Protein AF-A0A8C6TWR5-F1 (afdb_monomer)

Mean predicted aligned error: 11.87 Å

InterPro domains:
  IPR007666 ADP-specific phosphofructokinase/glucokinase [PF04587] (26-185)
  IPR007666 ADP-specific phosphofructokinase/glucokinase [PF04587] (209-271)
  IPR007666 ADP-specific phosphofructokinase/glucokinase [PS51255] (1-277)
  IPR007666 ADP-specific phosphofructokinase/glucokinase [PTHR21208] (22-182)
  IPR029056 Ribokinase-like [G3DSA:3.40.1190.20] (9-185)
  IPR029056 Ribokinase-like [G3DSA:3.40.1190.20] (186-272)
  IPR029056 Ribokinase-like [SSF53613] (27-273)

Organism: NCBI:txid47308

Secondary structure (DSSP, 8-state):
--------S--------PPPEEEEEE----BTBSS--SS-EEEEEE--HHHHTT---HHHHHHHHHH--SSEEE--GGGGTT----TT----HHHHHHHHHHH--S-EEEE------HHHHHHHHHHTGGG-SEEE--HHHHHHHHHHHT-TTTT--HHHH-TTSHHHHHHHHHHHHHHHHHHHHHSSS------------------TTEEE-S-SEEEEETTEEEE-BTTB--EEEEETTEEEEE---EEESS-S--TTHHHHHHHHHHHT-----

Structure (mmCIF, N/CA/C/O backbone):
data_AF-A0A8C6TWR5-F1
#
_entry.id   AF-A0A8C6TWR5-F1
#
loop_
_atom_site.group_PDB
_atom_site.id
_atom_site.type_symbol
_atom_site.label_atom_id
_atom_site.label_alt_id
_atom_site.label_comp_id
_atom_site.label_asym_id
_atom_site.label_entity_id
_atom_site.label_seq_id
_atom_site.pdbx_PDB_ins_code
_atom_site.Cartn_x
_atom_site.Cartn_y
_atom_site.Cartn_z
_atom_site.occupancy
_atom_site.B_iso_or_equiv
_atom_site.auth_seq_id
_atom_site.auth_comp_id
_atom_site.auth_asym_id
_atom_site.auth_atom_id
_atom_site.pdbx_PDB_model_num
ATOM 1 N N . LEU A 1 1 ? -15.980 8.161 -0.362 1.00 22.06 1 LEU A N 1
ATOM 2 C CA . LEU A 1 1 ? -17.122 8.157 -1.310 1.00 22.06 1 LEU A CA 1
ATOM 3 C C . LEU A 1 1 ? -17.010 9.370 -2.232 1.00 22.06 1 LEU A C 1
ATOM 5 O O . LEU A 1 1 ? -17.226 10.481 -1.774 1.00 22.06 1 LEU A O 1
ATOM 9 N N . LEU A 1 2 ? -16.637 9.177 -3.501 1.00 21.95 2 LEU A N 1
ATOM 10 C CA . LEU A 1 2 ? -16.609 10.232 -4.524 1.00 21.95 2 LEU A CA 1
ATOM 11 C C . LEU A 1 2 ? -17.798 10.028 -5.469 1.00 21.95 2 LEU A C 1
ATOM 13 O O . LEU A 1 2 ? -17.865 9.027 -6.181 1.00 21.95 2 LEU A O 1
ATOM 17 N N . SER A 1 3 ? -18.739 10.973 -5.462 1.00 18.27 3 SER A N 1
ATOM 18 C CA . SER A 1 3 ? -19.777 11.082 -6.489 1.00 18.27 3 SER A CA 1
ATOM 19 C C . SER A 1 3 ? -19.147 11.676 -7.748 1.00 18.27 3 SER A C 1
ATOM 21 O O . SER A 1 3 ? -18.692 12.819 -7.740 1.00 18.27 3 SER A O 1
ATOM 23 N N . VAL A 1 4 ? -19.093 10.898 -8.828 1.00 23.81 4 VAL A N 1
ATOM 24 C CA . VAL A 1 4 ? -18.717 11.379 -10.162 1.00 23.81 4 VAL A CA 1
ATOM 25 C C . VAL A 1 4 ? -19.951 11.260 -11.048 1.00 23.81 4 VAL A C 1
ATOM 27 O O . VAL A 1 4 ? -20.254 10.194 -11.579 1.00 23.81 4 VAL A O 1
ATOM 30 N N . GLY A 1 5 ? -20.688 12.363 -11.179 1.00 20.14 5 GLY A N 1
ATOM 31 C CA . GLY A 1 5 ? -21.800 12.472 -12.117 1.00 20.14 5 GLY A CA 1
ATOM 32 C C . GLY A 1 5 ? -21.296 12.485 -13.562 1.00 20.14 5 GLY A C 1
ATOM 33 O O . GLY A 1 5 ? -20.533 13.365 -13.957 1.00 20.14 5 GLY A O 1
ATOM 34 N N . LEU A 1 6 ? -21.730 11.505 -14.354 1.00 24.73 6 LEU A N 1
ATOM 35 C CA . LEU A 1 6 ? -21.605 11.497 -15.811 1.00 24.73 6 LEU A CA 1
ATOM 36 C C . LEU A 1 6 ? -22.775 12.278 -16.423 1.00 24.73 6 LEU A C 1
ATOM 38 O O . LEU A 1 6 ? -23.930 12.003 -16.111 1.00 24.73 6 LEU A O 1
ATOM 42 N N . GLY A 1 7 ? -22.492 13.193 -17.351 1.00 22.30 7 GLY A N 1
ATOM 43 C CA . GLY A 1 7 ? -23.517 13.843 -18.166 1.00 22.30 7 GLY A CA 1
ATOM 44 C C . GLY A 1 7 ? -22.968 14.277 -19.523 1.00 22.30 7 GLY A C 1
ATOM 45 O O . GLY A 1 7 ? -22.127 15.169 -19.601 1.00 22.30 7 GLY A O 1
ATOM 46 N N . ARG A 1 8 ? -23.442 13.646 -20.605 1.00 26.55 8 ARG A N 1
ATOM 47 C CA . ARG A 1 8 ? -23.289 14.145 -21.980 1.00 26.55 8 ARG A CA 1
ATOM 48 C C . ARG A 1 8 ? -24.376 15.197 -22.241 1.00 26.55 8 ARG A C 1
ATOM 50 O O . ARG A 1 8 ? -25.548 14.882 -22.119 1.00 26.55 8 ARG A O 1
ATOM 57 N N . GLY A 1 9 ? -23.956 16.400 -22.637 1.00 29.50 9 GLY A N 1
ATOM 58 C CA . GLY A 1 9 ? -24.707 17.383 -23.433 1.00 29.50 9 GLY A CA 1
ATOM 59 C C . GLY A 1 9 ? -26.150 17.724 -23.035 1.00 29.50 9 GLY A C 1
ATOM 60 O O . GLY A 1 9 ? -27.095 17.119 -23.519 1.00 29.50 9 GLY A O 1
ATOM 61 N N . SER A 1 10 ? -26.326 18.801 -22.276 1.00 23.61 10 SER A N 1
ATOM 62 C CA . SER A 1 10 ? -27.129 19.985 -22.640 1.00 23.61 10 SER A CA 1
ATOM 63 C C . SER A 1 10 ? -27.113 20.942 -21.447 1.00 23.61 10 SER A C 1
ATOM 65 O O . SER A 1 10 ? -27.023 20.527 -20.294 1.00 23.61 10 SER A O 1
ATOM 67 N N . SER A 1 11 ? -27.068 22.241 -21.724 1.00 34.59 11 SER A N 1
ATOM 68 C CA . SER A 1 11 ? -26.881 23.291 -20.727 1.00 34.59 11 SER A CA 1
ATOM 69 C C . SER A 1 11 ? -28.008 23.300 -19.690 1.00 34.59 11 SER A C 1
ATOM 71 O O . SER A 1 11 ? -29.080 23.845 -19.939 1.00 34.59 11 SER A O 1
ATOM 73 N N . SER A 1 12 ? -27.730 22.769 -18.503 1.00 23.19 12 SER A N 1
ATOM 74 C CA . SER A 1 12 ? -28.468 23.065 -17.279 1.00 23.19 12 SER A CA 1
ATOM 75 C C . SER A 1 12 ? -27.461 23.518 -16.226 1.00 23.19 12 SER A C 1
ATOM 77 O O . SER A 1 12 ? -26.535 22.787 -15.871 1.00 23.19 12 SER A O 1
ATOM 79 N N . ARG A 1 13 ? -27.588 24.774 -15.784 1.00 28.81 13 ARG A N 1
ATOM 80 C CA . ARG A 1 13 ? -26.776 25.341 -14.704 1.00 28.81 13 ARG A CA 1
ATOM 81 C C . ARG A 1 13 ? -27.228 24.726 -13.381 1.00 28.81 13 ARG A C 1
ATOM 83 O O . ARG A 1 13 ? -28.127 25.253 -12.739 1.00 28.81 13 ARG A O 1
ATOM 90 N N . TYR A 1 14 ? -26.561 23.660 -12.955 1.00 26.34 14 TYR A N 1
ATOM 91 C CA . TYR A 1 14 ? -26.480 23.311 -11.540 1.00 26.34 14 TYR A CA 1
ATOM 92 C C . TYR A 1 14 ? -25.232 23.975 -10.955 1.00 26.34 14 TYR A C 1
ATOM 94 O O . TYR A 1 14 ? -24.104 23.566 -11.228 1.00 26.34 14 TYR A O 1
ATOM 102 N N . SER A 1 15 ? -25.421 25.028 -10.161 1.00 33.22 15 SER A N 1
ATOM 103 C CA . SER A 1 15 ? -24.371 25.578 -9.305 1.00 33.22 15 SER A CA 1
ATOM 104 C C . SER A 1 15 ? -24.200 24.667 -8.088 1.00 33.22 15 SER A C 1
ATOM 106 O O . SER A 1 15 ? -24.759 24.932 -7.025 1.00 33.22 15 SER A O 1
ATOM 108 N N . SER A 1 16 ? -23.465 23.562 -8.225 1.00 37.19 16 SER A N 1
ATOM 109 C CA . SER A 1 16 ? -23.025 22.814 -7.047 1.00 37.19 16 SER A CA 1
ATOM 110 C C . SER A 1 16 ? -21.861 23.564 -6.400 1.00 37.19 16 SER A C 1
ATOM 112 O O . SER A 1 16 ? -20.789 23.689 -7.001 1.00 37.19 16 SER A O 1
ATOM 114 N N . ILE A 1 17 ? -22.064 24.031 -5.169 1.00 46.50 17 ILE A N 1
ATOM 115 C CA . ILE A 1 17 ? -21.011 24.425 -4.221 1.00 46.50 17 ILE A CA 1
ATOM 116 C C . ILE A 1 17 ? -20.308 23.129 -3.775 1.00 46.50 17 ILE A C 1
ATOM 118 O O . ILE A 1 17 ? -20.446 22.671 -2.650 1.00 46.50 17 ILE A O 1
ATOM 122 N N . GLY A 1 18 ? -19.681 22.434 -4.721 1.00 51.88 18 GLY A N 1
ATOM 123 C CA . GLY A 1 18 ? -18.877 21.250 -4.456 1.00 51.88 18 GLY A CA 1
ATOM 124 C C . GLY A 1 18 ? -17.429 21.668 -4.277 1.00 51.88 18 GLY A C 1
ATOM 125 O O . GLY A 1 18 ? -16.968 22.585 -4.965 1.00 51.88 18 GLY A O 1
ATOM 126 N N . SER A 1 19 ? -16.713 20.989 -3.386 1.00 58.50 19 SER A N 1
ATOM 127 C CA . SER A 1 19 ? -15.265 21.108 -3.302 1.00 58.50 19 SER A CA 1
ATOM 128 C C . SER A 1 19 ? -14.627 20.888 -4.673 1.00 58.50 19 SER A C 1
ATOM 130 O O . SER A 1 19 ? -14.941 19.923 -5.376 1.00 58.50 19 SER A O 1
ATOM 132 N N . LYS A 1 20 ? -13.756 21.812 -5.086 1.00 63.09 20 LYS A N 1
ATOM 133 C CA . LYS A 1 20 ? -13.105 21.765 -6.398 1.00 63.09 20 LYS A CA 1
ATOM 134 C C . LYS A 1 20 ? -11.673 21.276 -6.241 1.00 63.09 20 LYS A C 1
ATOM 136 O O . LYS A 1 20 ? -10.847 21.937 -5.619 1.00 63.09 20 LYS A O 1
ATOM 141 N N . VAL A 1 21 ? -11.382 20.147 -6.877 1.00 65.75 21 VAL A N 1
ATOM 142 C CA . VAL A 1 21 ? -10.027 19.614 -7.027 1.00 65.75 21 VAL A CA 1
ATOM 143 C C . VAL A 1 21 ? -9.577 19.861 -8.464 1.00 65.75 21 VAL A C 1
ATOM 145 O O . VAL A 1 21 ? -10.262 19.465 -9.410 1.00 65.75 21 VAL A O 1
ATOM 148 N N . LEU A 1 22 ? -8.436 20.526 -8.638 1.00 66.31 22 LEU A N 1
ATOM 149 C CA . LEU A 1 22 ? -7.831 20.767 -9.943 1.00 66.31 22 LEU A CA 1
ATOM 150 C C . LEU A 1 22 ? -6.820 19.658 -10.227 1.00 66.31 22 LEU A C 1
ATOM 152 O O . LEU A 1 22 ? -5.856 19.452 -9.493 1.00 66.31 22 LEU A O 1
ATOM 156 N N . ILE A 1 23 ? -7.076 18.918 -11.304 1.00 69.25 23 ILE A N 1
ATOM 157 C CA . ILE A 1 23 ? -6.272 17.766 -11.703 1.00 69.25 23 ILE A CA 1
ATOM 158 C C . ILE A 1 23 ? -5.681 18.040 -13.077 1.00 69.25 23 ILE A C 1
ATOM 160 O O . ILE A 1 23 ? -6.395 18.057 -14.080 1.00 69.25 23 ILE A O 1
ATOM 164 N N . TYR A 1 24 ? -4.369 18.231 -13.119 1.00 64.56 24 TYR A N 1
ATOM 165 C CA . TYR A 1 24 ? -3.619 18.408 -14.350 1.00 64.56 24 TYR A CA 1
ATOM 166 C C . TYR A 1 24 ? -3.068 17.059 -14.814 1.00 64.56 24 TYR A C 1
ATOM 168 O O . TYR A 1 24 ? -2.204 16.474 -14.162 1.00 64.56 24 TYR A O 1
ATOM 176 N N . LEU A 1 25 ? -3.590 16.548 -15.929 1.00 63.69 25 LEU A N 1
ATOM 177 C CA . LEU A 1 25 ? -3.100 15.329 -16.574 1.00 63.69 25 LEU A CA 1
ATOM 178 C C . LEU A 1 25 ? -2.030 15.699 -17.598 1.00 63.69 25 LEU A C 1
ATOM 180 O O . LEU A 1 25 ? -2.287 16.526 -18.471 1.00 63.69 25 LEU A O 1
ATOM 184 N N . TYR A 1 26 ? -0.869 15.052 -17.538 1.00 66.88 26 TYR A N 1
ATOM 185 C CA . TYR A 1 26 ? 0.179 15.226 -18.540 1.00 66.88 26 TYR A CA 1
ATOM 186 C C . TYR A 1 26 ? 0.591 13.878 -19.149 1.00 66.88 26 TYR A C 1
ATOM 188 O O . TYR A 1 26 ? 0.768 12.894 -18.423 1.00 66.88 26 TYR A O 1
ATOM 196 N N . PRO A 1 27 ? 0.723 13.794 -20.487 1.00 70.69 27 PRO A N 1
ATOM 197 C CA . PRO A 1 27 ? 1.188 12.589 -21.160 1.00 70.69 27 PRO A CA 1
ATOM 198 C C . PRO A 1 27 ? 2.709 12.436 -21.027 1.00 70.69 27 PRO A C 1
ATOM 200 O O . PRO A 1 27 ? 3.420 13.378 -20.685 1.00 70.69 27 PRO A O 1
ATOM 203 N N . GLN A 1 28 ? 3.220 11.252 -21.365 1.00 72.06 28 GLN A N 1
ATOM 204 C CA . GLN A 1 28 ? 4.646 11.085 -21.640 1.00 72.06 28 GLN A CA 1
ATOM 205 C C . GLN A 1 28 ? 4.993 11.878 -22.911 1.00 72.06 28 GLN A C 1
ATOM 207 O O . GLN A 1 28 ? 4.341 11.695 -23.942 1.00 72.06 28 GLN A O 1
ATOM 212 N N . VAL A 1 29 ? 5.990 12.763 -22.842 1.00 69.88 29 VAL A N 1
ATOM 213 C CA . VAL A 1 29 ? 6.392 13.630 -23.967 1.00 69.88 29 VAL A CA 1
ATOM 214 C C . VAL A 1 29 ? 7.730 13.146 -24.530 1.00 69.88 29 VAL A C 1
ATOM 216 O O . VAL A 1 29 ? 8.599 12.713 -23.779 1.00 69.88 29 VAL A O 1
ATOM 219 N N . SER A 1 30 ? 7.899 13.179 -25.853 1.00 52.78 30 SER A N 1
ATOM 220 C CA . SER A 1 30 ? 9.151 12.824 -26.534 1.00 52.78 30 SER A CA 1
ATOM 221 C C . SER A 1 30 ? 10.203 13.939 -26.456 1.00 52.78 30 SER A C 1
ATOM 223 O O . SER A 1 30 ? 9.881 15.106 -26.236 1.00 52.78 30 SER A O 1
ATOM 225 N N . SER A 1 31 ? 11.472 13.572 -26.650 1.00 59.28 31 SER A N 1
ATOM 226 C CA . SER A 1 31 ? 12.631 14.472 -26.644 1.00 59.28 31 SER A CA 1
ATOM 227 C C . SER A 1 31 ? 12.446 15.669 -27.593 1.00 59.28 31 SER A C 1
ATOM 229 O O . SER A 1 31 ? 12.099 15.494 -28.758 1.00 59.28 31 SER A O 1
ATOM 231 N N . GLY A 1 32 ? 12.671 16.888 -27.082 1.00 56.34 32 GLY A N 1
ATOM 232 C CA . GLY A 1 32 ? 12.563 18.142 -27.848 1.00 56.34 32 GLY A CA 1
ATOM 233 C C . GLY A 1 32 ? 11.957 19.329 -27.084 1.00 56.34 32 GLY A C 1
ATOM 234 O O . GLY A 1 32 ? 12.118 20.467 -27.511 1.00 56.34 32 GLY A O 1
ATOM 235 N N . ALA A 1 33 ? 11.293 19.087 -25.950 1.00 65.06 33 ALA A N 1
ATOM 236 C CA . ALA A 1 33 ? 10.834 20.134 -25.033 1.00 65.06 33 ALA A CA 1
ATOM 237 C C . ALA A 1 33 ? 11.919 20.497 -23.999 1.00 65.06 33 ALA A C 1
ATOM 239 O O . ALA A 1 33 ? 12.761 19.662 -23.667 1.00 65.06 33 ALA A O 1
ATOM 240 N N . SER A 1 34 ? 11.873 21.716 -23.446 1.00 73.88 34 SER A N 1
ATOM 241 C CA . SER A 1 34 ? 12.769 22.143 -22.353 1.00 73.88 34 SER A CA 1
ATOM 242 C C . SER A 1 34 ? 12.557 21.349 -21.057 1.00 73.88 34 SER A C 1
ATOM 244 O O . SER A 1 34 ? 13.473 21.238 -20.248 1.00 73.88 34 SER A O 1
ATOM 246 N N . VAL A 1 35 ? 11.366 20.766 -20.879 1.00 69.81 35 VAL A N 1
ATOM 247 C CA . VAL A 1 35 ? 11.020 19.842 -19.794 1.00 69.81 35 VAL A CA 1
ATOM 248 C C . VAL A 1 35 ? 10.335 18.622 -20.403 1.00 69.81 35 VAL A C 1
ATOM 250 O O . VAL A 1 35 ? 9.344 18.753 -21.122 1.00 69.81 35 VAL A O 1
ATOM 253 N N . VAL A 1 36 ? 10.861 17.430 -20.119 1.00 72.69 36 VAL A N 1
ATOM 254 C CA . VAL A 1 36 ? 10.360 16.156 -20.653 1.00 72.69 36 VAL A CA 1
ATOM 255 C C . VAL A 1 36 ? 9.773 15.330 -19.512 1.00 72.69 36 VAL A C 1
ATOM 257 O O . VAL A 1 36 ? 10.481 14.981 -18.571 1.00 72.69 36 VAL A O 1
ATOM 260 N N . ALA A 1 37 ? 8.481 14.999 -19.596 1.00 69.69 37 ALA A N 1
ATOM 261 C CA . ALA A 1 37 ? 7.833 14.102 -18.643 1.00 69.69 37 ALA A CA 1
ATOM 262 C C . ALA A 1 37 ? 8.169 12.638 -18.992 1.00 69.69 37 ALA A C 1
ATOM 264 O O . ALA A 1 37 ? 7.758 12.168 -20.060 1.00 69.69 37 ALA A O 1
ATOM 265 N N . PRO A 1 38 ? 8.878 11.891 -18.121 1.00 69.38 38 PRO A N 1
ATOM 266 C CA . PRO A 1 38 ? 9.316 10.530 -18.431 1.00 69.38 38 PRO A CA 1
ATOM 267 C C . PRO A 1 38 ? 8.158 9.525 -18.450 1.00 69.38 38 PRO A C 1
ATOM 269 O O . PRO A 1 38 ? 8.285 8.457 -19.043 1.00 69.38 38 PRO A O 1
ATOM 272 N N . GLN A 1 39 ? 7.037 9.853 -17.800 1.00 69.56 39 GLN A N 1
ATOM 273 C CA . GLN A 1 39 ? 5.847 9.015 -17.679 1.00 69.56 39 GLN A CA 1
ATOM 274 C C . GLN A 1 39 ? 4.579 9.869 -17.726 1.00 69.56 39 GLN A C 1
ATOM 276 O O . GLN A 1 39 ? 4.587 11.025 -17.303 1.00 69.56 39 GLN A O 1
ATOM 281 N N . ALA A 1 40 ? 3.481 9.275 -18.199 1.00 70.12 40 ALA A N 1
ATOM 282 C CA . ALA A 1 40 ? 2.162 9.887 -18.097 1.00 70.12 40 ALA A CA 1
ATOM 283 C C . ALA A 1 40 ? 1.684 9.847 -16.640 1.00 70.12 40 ALA A C 1
ATOM 285 O O . ALA A 1 40 ? 1.600 8.772 -16.043 1.00 70.12 40 ALA A O 1
ATOM 286 N N . ASN A 1 41 ? 1.374 11.003 -16.060 1.00 70.19 41 ASN A N 1
ATOM 287 C CA . ASN A 1 41 ? 0.986 11.110 -14.655 1.00 70.19 41 ASN A CA 1
ATOM 288 C C . ASN A 1 41 ? 0.085 12.345 -14.447 1.00 70.19 41 ASN A C 1
ATOM 290 O O . ASN A 1 41 ? -0.370 12.978 -15.405 1.00 70.19 41 ASN A O 1
ATOM 294 N N . ARG A 1 42 ? -0.247 12.642 -13.191 1.00 73.88 42 ARG A N 1
ATOM 295 C CA . ARG A 1 42 ? -1.099 13.758 -12.794 1.00 73.88 42 ARG A CA 1
ATOM 296 C C . ARG A 1 42 ? -0.430 14.617 -11.734 1.00 73.88 42 ARG A C 1
ATOM 298 O O . ARG A 1 42 ? 0.287 14.098 -10.883 1.00 73.88 42 ARG A O 1
ATOM 305 N N . PHE A 1 43 ? -0.727 15.907 -11.770 1.00 73.19 43 PHE A N 1
ATOM 306 C CA . PHE A 1 43 ? -0.506 16.832 -10.668 1.00 73.19 43 PHE A CA 1
ATOM 307 C C . PHE A 1 43 ? -1.871 17.249 -10.121 1.00 73.19 43 PHE A C 1
ATOM 309 O O . PHE A 1 43 ? -2.758 17.616 -10.894 1.00 73.19 43 PHE A O 1
ATOM 316 N N . ILE A 1 44 ? -2.061 17.130 -8.810 1.00 68.44 44 ILE A N 1
ATOM 317 C CA . ILE A 1 44 ? -3.326 17.433 -8.140 1.00 68.44 44 ILE A CA 1
ATOM 318 C C . ILE A 1 44 ? -3.069 18.577 -7.169 1.00 68.44 44 ILE A C 1
ATOM 320 O O . ILE A 1 44 ? -2.141 18.500 -6.371 1.00 68.44 44 ILE A O 1
ATOM 324 N N . PHE A 1 45 ? -3.900 19.613 -7.229 1.00 74.00 45 PHE A N 1
ATOM 325 C CA . PHE A 1 45 ? -3.964 20.634 -6.192 1.00 74.00 45 PHE A CA 1
ATOM 326 C C . PHE A 1 45 ? -5.420 20.980 -5.892 1.00 74.00 45 PHE A C 1
ATOM 328 O O . PHE A 1 45 ? -6.295 20.932 -6.761 1.00 74.00 45 PHE A O 1
ATOM 335 N N . SER A 1 46 ? -5.694 21.320 -4.643 1.00 67.69 46 SER A N 1
ATOM 336 C CA . SER A 1 46 ? -7.031 21.657 -4.167 1.00 67.69 46 SER A CA 1
ATOM 337 C C . SER A 1 46 ? -6.947 22.731 -3.099 1.00 67.69 46 SER A C 1
ATOM 339 O O . SER A 1 46 ? -5.970 22.804 -2.360 1.00 67.69 46 SER A O 1
ATOM 341 N N . HIS A 1 47 ? -8.001 23.531 -3.000 1.00 67.31 47 HIS A N 1
ATOM 342 C CA . HIS A 1 47 ? -8.262 24.378 -1.844 1.00 67.31 47 HIS A CA 1
ATOM 343 C C . HIS A 1 47 ? -9.625 23.955 -1.298 1.00 67.31 47 HIS A C 1
ATOM 345 O O . HIS A 1 47 ? -10.668 24.457 -1.714 1.00 67.31 47 HIS A O 1
ATOM 351 N N . ASP A 1 48 ? -9.596 22.895 -0.494 1.00 67.88 48 ASP A N 1
ATOM 352 C CA . ASP A 1 48 ? -10.767 22.119 -0.096 1.00 67.88 48 ASP A CA 1
ATOM 353 C C . ASP A 1 48 ? -10.872 22.059 1.427 1.00 67.88 48 ASP A C 1
ATOM 355 O O . ASP A 1 48 ? -10.560 21.054 2.063 1.00 67.88 48 ASP A O 1
ATOM 359 N N . GLU A 1 49 ? -11.294 23.179 2.009 1.00 68.69 49 GLU A N 1
ATOM 360 C CA . GLU A 1 49 ? -11.418 23.344 3.460 1.00 68.69 49 GLU A CA 1
ATOM 361 C C . GLU A 1 49 ? -12.408 22.344 4.077 1.00 68.69 49 GLU A C 1
ATOM 363 O O . GLU A 1 49 ? -12.209 21.871 5.196 1.00 68.69 49 GLU A O 1
ATOM 368 N N . ALA A 1 50 ? -13.462 21.982 3.337 1.00 66.56 50 ALA A N 1
ATOM 369 C CA . ALA A 1 50 ? -14.492 21.066 3.811 1.00 66.56 50 ALA A CA 1
ATOM 370 C C . ALA A 1 50 ? -13.949 19.645 4.019 1.00 66.56 50 ALA A C 1
ATOM 372 O O . ALA A 1 50 ? -14.210 19.038 5.060 1.00 66.56 50 ALA A O 1
ATOM 373 N N . ASN A 1 51 ? -13.180 19.124 3.056 1.00 69.44 51 ASN A N 1
ATOM 374 C CA . ASN A 1 51 ? -12.570 17.801 3.184 1.00 69.44 51 ASN A CA 1
ATOM 375 C C . ASN A 1 51 ? -11.321 17.819 4.072 1.00 69.44 51 ASN A C 1
ATOM 377 O O . ASN A 1 51 ? -11.084 16.834 4.767 1.00 69.44 51 ASN A O 1
ATOM 381 N N . ALA A 1 52 ? -10.570 18.927 4.112 1.00 64.50 52 ALA A N 1
ATOM 382 C CA . ALA A 1 52 ? -9.403 19.059 4.983 1.00 64.50 52 ALA A CA 1
ATOM 383 C C . ALA A 1 52 ? -9.775 18.864 6.458 1.00 64.50 52 ALA A C 1
ATOM 385 O O . ALA A 1 52 ? -9.128 18.099 7.164 1.00 64.50 52 ALA A O 1
ATOM 386 N N . GLN A 1 53 ? -10.878 19.470 6.910 1.00 64.94 53 GLN A N 1
ATOM 387 C CA . GLN A 1 53 ? -11.329 19.359 8.302 1.00 64.94 53 GLN A CA 1
ATOM 388 C C . GLN A 1 53 ? -11.755 17.942 8.710 1.00 64.94 53 GLN A C 1
ATOM 390 O O . GLN A 1 53 ? -11.960 17.709 9.901 1.00 64.94 53 GLN A O 1
ATOM 395 N N . MET A 1 54 ? -11.951 17.029 7.744 1.00 64.12 54 MET A N 1
ATOM 396 C CA . MET A 1 54 ? -12.345 15.634 7.964 1.00 64.12 54 MET A CA 1
ATOM 397 C C . MET A 1 54 ? -13.366 15.471 9.097 1.00 64.12 54 MET A C 1
ATOM 399 O O . MET A 1 54 ? -13.220 14.647 10.003 1.00 64.12 54 MET A O 1
ATOM 403 N N . LYS A 1 55 ? -14.413 16.306 9.065 1.00 64.62 55 LYS A N 1
ATOM 404 C CA . LYS A 1 55 ? -15.437 16.322 10.107 1.00 64.62 55 LYS A CA 1
ATOM 405 C C . LYS A 1 55 ? -16.150 14.978 10.116 1.00 64.62 55 LYS A C 1
ATOM 407 O O . LYS A 1 55 ? -16.977 14.694 9.253 1.00 64.62 55 LYS A O 1
ATOM 412 N N . LEU A 1 56 ? -15.845 14.176 11.130 1.00 63.25 56 LEU A N 1
ATOM 413 C CA . LEU A 1 56 ? -16.667 13.045 11.528 1.00 63.25 56 LEU A CA 1
ATOM 414 C C . LEU A 1 56 ? -18.008 13.602 11.996 1.00 63.25 56 LEU A C 1
ATOM 416 O O . LEU A 1 56 ? -18.143 14.078 13.122 1.00 63.25 56 LEU A O 1
ATOM 420 N N . SER A 1 57 ? -18.975 13.630 11.086 1.00 63.12 57 SER A N 1
ATOM 421 C CA . SER A 1 57 ? -20.327 14.060 11.396 1.00 63.12 57 SER A CA 1
ATOM 422 C C . SER A 1 57 ? -21.047 12.972 12.185 1.00 63.12 57 SER A C 1
ATOM 424 O O 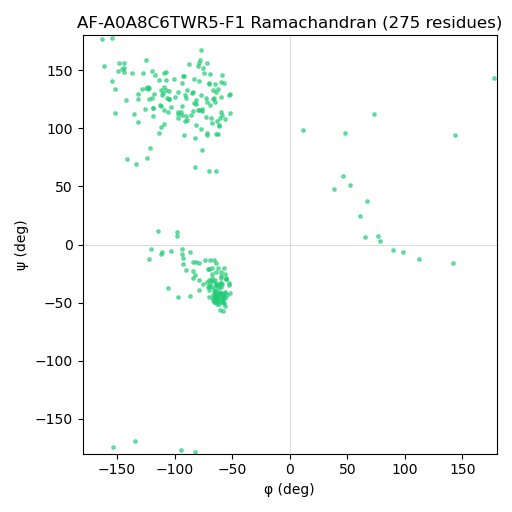. SER A 1 57 ? -20.852 11.778 11.947 1.00 63.12 57 SER A O 1
ATOM 426 N N . GLU A 1 58 ? -21.948 13.379 13.077 1.00 67.81 58 GLU A N 1
ATOM 427 C CA . GLU A 1 58 ? -22.880 12.462 13.748 1.00 67.81 58 GLU A CA 1
ATOM 428 C C . GLU A 1 58 ? -23.643 11.600 12.729 1.00 67.81 58 GLU A C 1
ATOM 430 O O . GLU A 1 58 ? -23.871 10.416 12.958 1.00 67.81 58 GLU A O 1
ATOM 435 N N . SER A 1 59 ? -23.935 12.152 11.544 1.00 70.56 59 SER A N 1
ATOM 436 C CA . SER A 1 59 ? -24.566 11.415 10.449 1.00 70.56 59 SER A CA 1
ATOM 437 C C . SER A 1 59 ? -23.714 10.270 9.898 1.00 70.56 59 SER A C 1
ATOM 439 O O . SER A 1 59 ? -24.278 9.253 9.497 1.00 70.56 59 SER A O 1
ATOM 441 N N . LEU A 1 60 ? -22.381 10.393 9.873 1.00 73.56 60 LEU A N 1
ATOM 442 C CA . LEU A 1 60 ? -21.506 9.301 9.447 1.00 73.56 60 LEU A CA 1
ATOM 443 C C . LEU A 1 60 ? -21.513 8.184 10.490 1.00 73.56 60 LEU A C 1
ATOM 445 O O . LEU A 1 60 ? -21.680 7.028 10.119 1.00 73.56 60 LEU A O 1
ATOM 449 N N . VAL A 1 61 ? -21.412 8.528 11.776 1.00 74.31 61 VAL A N 1
ATOM 450 C CA . VAL A 1 61 ? -21.485 7.555 12.881 1.00 74.31 61 VAL A CA 1
ATOM 451 C C . VAL A 1 61 ? -22.821 6.810 12.853 1.00 74.31 61 VAL A C 1
ATOM 453 O O . VAL A 1 61 ? -22.841 5.584 12.802 1.00 74.31 61 VAL A O 1
ATOM 456 N N . GLN A 1 62 ? -23.933 7.537 12.749 1.00 77.50 62 GLN A N 1
ATOM 457 C CA . GLN A 1 62 ? -25.267 6.944 12.658 1.00 77.50 62 GLN A CA 1
ATOM 458 C C . GLN A 1 62 ? -25.446 6.088 11.393 1.00 77.50 62 GLN A C 1
ATOM 460 O O . GLN A 1 62 ? -26.124 5.062 11.410 1.00 77.50 62 GLN A O 1
ATOM 465 N N . SER A 1 63 ? -24.831 6.484 10.274 1.00 84.12 63 SER A N 1
ATOM 466 C CA . SER A 1 63 ? -24.859 5.683 9.045 1.00 84.12 63 SER A CA 1
ATOM 467 C C . SER A 1 63 ? -24.075 4.382 9.193 1.00 84.12 63 SER A C 1
ATOM 469 O O . SER A 1 63 ? -24.503 3.371 8.649 1.00 84.12 63 SER A O 1
ATOM 471 N N . LEU A 1 64 ? -22.957 4.386 9.927 1.00 83.06 64 LEU A N 1
ATOM 472 C CA . LEU A 1 64 ? -22.181 3.175 10.203 1.00 83.06 64 LEU A CA 1
ATOM 473 C C . LEU A 1 64 ? -22.979 2.183 11.055 1.00 83.06 64 LEU A C 1
ATOM 475 O O . LEU A 1 64 ? -22.984 0.997 10.736 1.00 83.06 64 LEU A O 1
ATOM 479 N N . GLU A 1 65 ? -23.698 2.666 12.070 1.00 80.88 65 GLU A N 1
ATOM 480 C CA . GLU A 1 65 ? -24.582 1.832 12.896 1.00 80.88 65 GLU A CA 1
ATOM 481 C C . GLU A 1 65 ? -25.717 1.213 12.071 1.00 80.88 65 GLU A C 1
ATOM 483 O O . GLU A 1 65 ? -25.969 0.014 12.159 1.00 80.88 65 GLU A O 1
ATOM 488 N N . ASN A 1 66 ? -26.372 2.010 11.221 1.00 86.31 66 ASN A N 1
ATOM 489 C CA . ASN A 1 66 ? -27.492 1.540 10.402 1.00 86.31 66 ASN A CA 1
ATOM 490 C C . ASN A 1 66 ? -27.065 0.609 9.258 1.00 86.31 66 ASN A C 1
ATOM 492 O O . ASN A 1 66 ? -27.845 -0.244 8.837 1.00 86.31 66 ASN A O 1
ATOM 496 N N . PHE A 1 67 ? -25.867 0.808 8.704 1.00 91.44 67 PHE A N 1
ATOM 497 C CA . PHE A 1 67 ? -25.381 0.050 7.551 1.00 91.44 67 PHE A CA 1
ATOM 498 C C . PHE A 1 67 ? -24.754 -1.300 7.937 1.00 91.44 67 PHE A C 1
ATOM 500 O O . PHE A 1 67 ? -24.714 -2.187 7.089 1.00 91.44 67 PHE A O 1
ATOM 507 N N . ASP A 1 68 ? -24.281 -1.462 9.182 1.00 87.19 68 ASP A N 1
ATOM 508 C CA . ASP A 1 68 ? -23.593 -2.668 9.686 1.00 87.19 68 ASP A CA 1
ATOM 509 C C . ASP A 1 68 ? -22.503 -3.196 8.717 1.00 87.19 68 ASP A C 1
ATOM 511 O O . ASP A 1 68 ? -22.580 -4.324 8.206 1.00 87.19 68 ASP A O 1
ATOM 515 N N . PRO A 1 69 ? -21.480 -2.376 8.387 1.00 90.00 69 PRO A N 1
ATOM 516 C CA . PRO A 1 69 ? -20.472 -2.758 7.407 1.00 90.00 69 PRO A CA 1
ATOM 517 C C . PRO A 1 69 ? -19.641 -3.953 7.883 1.00 90.00 69 PRO A C 1
ATOM 519 O O . PRO A 1 69 ? -19.159 -3.991 9.011 1.00 90.00 69 PRO A O 1
ATOM 522 N N . LYS A 1 70 ? -19.358 -4.890 6.972 1.00 89.94 70 LY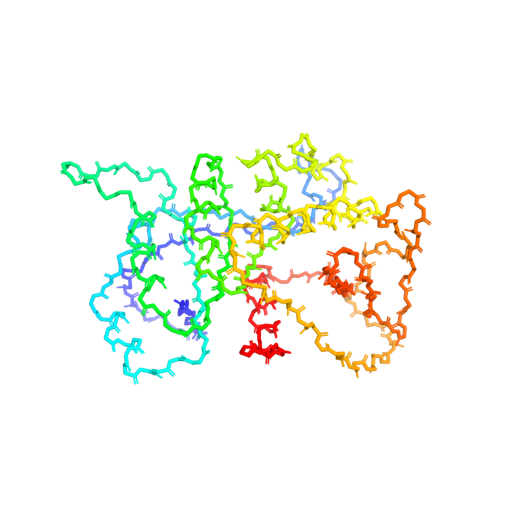S A N 1
ATOM 523 C CA . LYS A 1 70 ? -18.395 -5.981 7.226 1.00 89.94 70 LYS A CA 1
ATOM 524 C C . LYS A 1 70 ? -16.933 -5.569 7.019 1.00 89.94 70 LYS A C 1
ATOM 526 O O . LYS A 1 70 ? -16.033 -6.274 7.458 1.00 89.94 70 LYS A O 1
ATOM 531 N N . LEU A 1 71 ? -16.707 -4.431 6.366 1.00 90.38 71 LEU A N 1
ATOM 532 C CA . LEU A 1 71 ? -15.405 -3.811 6.140 1.00 90.38 71 LEU A CA 1
ATOM 533 C C . LEU A 1 71 ? -15.605 -2.301 6.025 1.00 90.38 71 LEU A C 1
ATOM 535 O O . LEU A 1 71 ? -16.478 -1.849 5.280 1.00 90.38 71 LEU A O 1
ATOM 539 N N . LEU A 1 72 ? -14.773 -1.525 6.714 1.00 90.19 72 LEU A N 1
ATOM 540 C CA . LEU A 1 72 ? -14.709 -0.077 6.548 1.00 90.19 72 LEU A CA 1
ATOM 541 C C . LEU A 1 72 ? -13.462 0.303 5.747 1.00 90.19 72 LEU A C 1
ATOM 543 O O . LEU A 1 72 ? -12.362 -0.143 6.060 1.00 90.19 72 LEU A O 1
ATOM 547 N N . VAL A 1 73 ? -13.622 1.152 4.733 1.00 90.81 73 VAL A N 1
ATOM 548 C CA . VAL A 1 73 ? -12.507 1.707 3.952 1.00 90.81 73 VAL A CA 1
ATOM 549 C C . VAL A 1 73 ? -12.406 3.200 4.237 1.00 90.81 73 VAL A C 1
ATOM 551 O O . VAL A 1 73 ? -13.350 3.947 3.971 1.00 90.81 73 VAL A O 1
ATOM 554 N N . LEU A 1 74 ? -11.265 3.630 4.769 1.00 87.31 74 LEU A N 1
ATOM 555 C CA . LEU A 1 74 ? -10.970 5.022 5.098 1.00 87.31 74 LEU A CA 1
ATOM 556 C C . LEU A 1 74 ? -9.847 5.561 4.213 1.00 87.31 74 LEU A C 1
ATOM 558 O O . LEU A 1 74 ? -8.879 4.867 3.919 1.00 87.31 74 LEU A O 1
ATOM 562 N N . SER A 1 75 ? -9.979 6.820 3.804 1.00 86.06 75 SER A N 1
ATOM 563 C CA . SER A 1 75 ? -8.944 7.591 3.114 1.00 86.06 75 SER A CA 1
ATOM 564 C C . SER A 1 75 ? -9.173 9.083 3.371 1.00 86.06 75 SER A C 1
ATOM 566 O O . SER A 1 75 ? -10.150 9.458 4.020 1.00 86.06 75 SER A O 1
ATOM 568 N N . GLY A 1 76 ? -8.290 9.934 2.851 1.00 79.56 76 GLY A N 1
ATOM 569 C CA . GLY A 1 76 ? -8.394 11.393 2.961 1.00 79.56 76 GLY A CA 1
ATOM 570 C C . GLY A 1 76 ? -7.548 12.021 4.067 1.00 79.56 76 GLY A C 1
ATOM 571 O O . GLY A 1 76 ? -7.428 13.237 4.086 1.00 79.56 76 GLY A O 1
ATOM 572 N N . PHE A 1 77 ? -6.883 11.239 4.929 1.00 76.81 77 PHE A N 1
ATOM 573 C CA . PHE A 1 77 ? -6.095 11.796 6.045 1.00 76.81 77 PHE A CA 1
ATOM 574 C C . PHE A 1 77 ? -4.959 12.724 5.607 1.00 76.81 77 PHE A C 1
ATOM 576 O O . PHE A 1 77 ? -4.619 13.657 6.322 1.00 76.81 77 PHE A O 1
ATOM 583 N N . HIS A 1 78 ? -4.402 12.512 4.416 1.00 76.94 78 HIS A N 1
ATOM 584 C CA . HIS A 1 78 ? -3.406 13.405 3.823 1.00 76.94 78 HIS A CA 1
ATOM 585 C C . HIS A 1 78 ? -3.928 14.839 3.613 1.00 76.94 78 HIS A C 1
ATOM 587 O O . HIS A 1 78 ? -3.146 15.778 3.574 1.00 76.94 78 HIS A O 1
ATOM 593 N N . MET A 1 79 ? -5.248 15.033 3.511 1.00 75.31 79 MET A N 1
ATOM 594 C CA . MET A 1 79 ? -5.862 16.357 3.370 1.00 75.31 79 MET A CA 1
ATOM 595 C C . MET A 1 79 ? -5.850 17.165 4.673 1.00 75.31 79 MET A C 1
ATOM 597 O O . MET A 1 79 ? -6.125 18.360 4.642 1.00 75.31 79 MET A O 1
ATOM 601 N N . MET A 1 80 ? -5.556 16.519 5.803 1.00 72.50 80 MET A N 1
ATOM 602 C CA . MET A 1 80 ? -5.480 17.152 7.122 1.00 72.50 80 MET A CA 1
ATOM 603 C C . MET A 1 80 ? -4.091 17.747 7.395 1.00 72.50 80 MET A C 1
ATOM 605 O O . MET A 1 80 ? -3.883 18.407 8.410 1.00 72.50 80 MET A O 1
ATOM 609 N N . GLU A 1 81 ? -3.126 17.504 6.507 1.00 73.31 81 GLU A N 1
ATOM 610 C CA . GLU A 1 81 ? -1.774 18.035 6.623 1.00 73.31 81 GLU A CA 1
ATOM 611 C C . GLU A 1 81 ? -1.781 19.573 6.580 1.00 73.31 81 GLU A C 1
ATOM 613 O O . GLU A 1 81 ? -2.431 20.189 5.735 1.00 73.31 81 GLU A O 1
ATOM 618 N N . GLY A 1 82 ? -1.046 20.206 7.497 1.00 66.25 82 GLY A N 1
ATOM 619 C CA . GLY A 1 82 ? -0.905 21.663 7.540 1.00 66.25 82 GLY A CA 1
ATOM 620 C C . GLY A 1 82 ? -2.091 22.426 8.140 1.00 66.25 82 GLY A C 1
ATOM 621 O O . GLY A 1 82 ? -2.038 23.658 8.187 1.00 66.25 82 GLY A O 1
ATOM 622 N N . LEU A 1 83 ? -3.127 21.739 8.638 1.00 65.38 83 LEU A N 1
ATOM 623 C CA . LEU A 1 83 ? -4.163 22.380 9.444 1.00 65.38 83 LEU A CA 1
ATOM 624 C C . LEU A 1 83 ? -3.562 22.890 10.758 1.00 65.38 83 LEU A C 1
ATOM 626 O O . LEU A 1 83 ? -2.951 22.149 11.526 1.00 65.38 83 LEU A O 1
ATOM 630 N N . GLN A 1 84 ? -3.709 24.192 10.998 1.00 56.69 84 GLN A N 1
ATOM 631 C CA . GLN A 1 84 ? -3.365 24.792 12.281 1.00 56.69 84 GLN A CA 1
ATOM 632 C C . GLN A 1 84 ? -4.538 24.594 13.246 1.00 56.69 84 GLN A C 1
ATOM 634 O O . GLN A 1 84 ? -5.688 24.718 12.819 1.00 56.69 84 GLN A O 1
ATOM 639 N N . PRO A 1 85 ? -4.292 24.337 14.543 1.00 53.97 85 PRO A N 1
ATOM 640 C CA . PRO A 1 85 ? -5.363 24.270 15.524 1.00 53.97 85 PRO A CA 1
ATOM 641 C C . PRO A 1 85 ? -6.126 25.600 15.551 1.00 53.97 85 PRO A C 1
ATOM 643 O O . PRO A 1 85 ? -5.596 26.626 15.983 1.00 53.97 85 PRO A O 1
ATOM 646 N N . GLU A 1 86 ? -7.376 25.593 15.093 1.00 47.34 86 GLU A N 1
ATOM 647 C CA . GLU A 1 86 ? -8.288 26.724 15.246 1.00 47.34 86 GLU A CA 1
ATOM 648 C C . GLU A 1 86 ? -8.456 26.997 16.752 1.00 47.34 86 GLU A C 1
ATOM 650 O O . GLU A 1 86 ? -8.946 26.153 17.501 1.00 47.34 86 GLU A O 1
ATOM 655 N N . SER A 1 87 ? -7.980 28.165 17.194 1.00 38.28 87 SER A N 1
ATOM 656 C CA . SER A 1 87 ? -8.134 28.776 18.526 1.00 38.28 87 SER A CA 1
ATOM 657 C C . SER A 1 87 ? -8.701 27.887 19.659 1.00 38.28 87 SER A C 1
ATOM 659 O O . SER A 1 87 ? -9.906 27.762 19.856 1.00 38.28 87 SER A O 1
ATOM 661 N N . GLY A 1 88 ? -7.808 27.346 20.496 1.00 39.31 88 GLY A N 1
ATOM 662 C CA . GLY A 1 88 ? -8.130 26.928 21.871 1.00 39.31 88 GLY A CA 1
ATOM 663 C C . GLY A 1 88 ? -8.624 25.493 22.083 1.00 39.31 88 GLY A C 1
ATOM 664 O O . GLY A 1 88 ? -8.751 25.076 23.233 1.00 39.31 88 GLY A O 1
ATOM 665 N N . LEU A 1 89 ? -8.836 24.705 21.028 1.00 36.56 89 LEU A N 1
ATOM 666 C CA . LEU A 1 89 ? -9.091 23.266 21.141 1.00 36.56 89 LEU A CA 1
ATOM 667 C C . LEU A 1 89 ? -7.877 22.491 20.628 1.00 36.56 89 LEU A C 1
ATOM 669 O O . LEU A 1 89 ? -7.674 22.342 19.428 1.00 36.56 89 LEU A O 1
ATOM 673 N N . THR A 1 90 ? -7.086 21.946 21.552 1.00 40.53 90 THR A N 1
ATOM 674 C CA . THR A 1 90 ? -6.080 20.897 21.322 1.00 40.53 90 THR A CA 1
ATOM 675 C C . THR A 1 90 ? -6.760 19.601 20.862 1.00 40.53 90 THR A C 1
ATOM 677 O O . THR A 1 90 ? -6.734 18.576 21.537 1.00 40.53 90 THR A O 1
ATOM 680 N N . ARG A 1 91 ? -7.414 19.613 19.701 1.00 48.16 91 ARG A N 1
ATOM 681 C CA . ARG A 1 91 ? -7.722 18.384 18.974 1.00 48.16 91 ARG A CA 1
ATOM 682 C C . ARG A 1 91 ? -6.564 18.154 18.026 1.00 48.16 91 ARG A C 1
ATOM 684 O O . ARG A 1 91 ? -6.553 18.692 16.934 1.00 48.16 91 ARG A O 1
ATOM 691 N N . SER A 1 92 ? -5.590 17.354 18.455 1.00 54.06 92 SER A N 1
ATOM 692 C CA . SER A 1 92 ? -4.763 16.657 17.473 1.00 54.06 92 SER A CA 1
ATOM 693 C C . SER A 1 92 ? -5.734 15.790 16.680 1.00 54.06 92 SER A C 1
ATOM 695 O O . SER A 1 92 ? -6.316 14.860 17.234 1.00 54.06 92 SER A O 1
ATOM 697 N N . GLU A 1 93 ? -6.020 16.115 15.424 1.00 59.25 93 GLU A N 1
ATOM 698 C CA . GLU A 1 93 ? -7.020 15.383 14.652 1.00 59.25 93 GLU A CA 1
ATOM 699 C C . GLU A 1 93 ? -6.762 13.856 14.550 1.00 59.25 93 GLU A C 1
ATOM 701 O O . GLU A 1 93 ? -7.740 13.099 14.506 1.00 59.25 93 GLU A O 1
ATOM 706 N N . PRO A 1 94 ? -5.513 13.344 14.669 1.00 61.91 94 PRO A N 1
ATOM 707 C CA . PRO A 1 94 ? -5.262 11.918 14.885 1.00 61.91 94 PRO A CA 1
ATOM 708 C C . PRO A 1 94 ? -5.973 11.322 16.111 1.00 61.91 94 PRO A C 1
ATOM 710 O O . PRO A 1 94 ? -6.324 10.147 16.092 1.00 61.91 94 PRO A O 1
ATOM 713 N N . ALA A 1 95 ? -6.228 12.093 17.172 1.00 67.56 95 ALA A N 1
ATOM 714 C CA . ALA A 1 95 ? -6.909 11.614 18.376 1.00 67.56 95 ALA A CA 1
ATOM 715 C C . ALA A 1 95 ? -8.393 11.305 18.137 1.00 67.56 95 ALA A C 1
ATOM 717 O O . ALA A 1 95 ? -8.912 10.349 18.710 1.00 67.56 95 ALA A O 1
ATOM 718 N N . LEU A 1 96 ? -9.076 12.070 17.278 1.00 66.62 96 LEU A N 1
ATOM 719 C CA . LEU A 1 96 ? -10.471 11.790 16.926 1.00 66.62 96 LEU A CA 1
ATOM 720 C C . LEU A 1 96 ? -10.572 10.519 16.075 1.00 66.62 96 LEU A C 1
ATOM 722 O O . LEU A 1 96 ? -11.464 9.702 16.288 1.00 66.62 96 LEU A O 1
ATOM 726 N N . LEU A 1 97 ? -9.619 10.325 15.161 1.00 70.44 97 LEU A N 1
ATOM 727 C CA . LEU A 1 97 ? -9.510 9.100 14.371 1.00 70.44 97 LEU A CA 1
ATOM 728 C C . LEU A 1 97 ? -9.207 7.892 15.246 1.00 70.44 97 LEU A C 1
ATOM 730 O O . LEU A 1 97 ? -9.863 6.868 15.113 1.00 70.44 97 LEU A O 1
ATOM 734 N N . VAL A 1 98 ? -8.269 8.022 16.182 1.00 76.19 98 VAL A N 1
ATOM 735 C CA . VAL A 1 98 ? -7.996 6.986 17.183 1.00 76.19 98 VAL A CA 1
ATOM 736 C C . VAL A 1 98 ? -9.249 6.670 17.988 1.00 76.19 98 VAL A C 1
ATOM 738 O O . VAL A 1 98 ? -9.551 5.497 18.179 1.00 76.19 98 VAL A O 1
ATOM 741 N N . ALA A 1 99 ? -9.994 7.685 18.434 1.00 74.81 99 ALA A N 1
ATOM 742 C CA . ALA A 1 99 ? -11.217 7.490 19.206 1.00 74.81 99 ALA A CA 1
ATOM 743 C C . ALA A 1 99 ? -12.290 6.747 18.400 1.00 74.81 99 ALA A C 1
ATOM 745 O O . ALA A 1 99 ? -12.871 5.797 18.917 1.00 74.81 99 ALA A O 1
ATOM 746 N N . LEU A 1 100 ? -12.501 7.127 17.135 1.00 75.25 100 LEU A N 1
ATOM 747 C CA . LEU A 1 100 ? -13.405 6.422 16.228 1.00 75.25 100 LEU A CA 1
ATOM 748 C C . LEU A 1 100 ? -12.956 4.972 16.028 1.00 75.25 100 LEU A C 1
ATOM 750 O O . LEU A 1 100 ? -13.716 4.051 16.296 1.00 75.25 100 LEU A O 1
ATOM 754 N N . LEU A 1 101 ? -11.717 4.768 15.578 1.00 80.69 101 LEU A N 1
ATOM 755 C CA . LEU A 1 101 ? -11.188 3.446 15.242 1.00 80.69 101 LEU A CA 1
ATOM 756 C C . LEU A 1 101 ? -11.178 2.505 16.450 1.00 80.69 101 LEU A C 1
ATOM 758 O O . LEU A 1 101 ? -11.480 1.329 16.301 1.00 80.69 101 LEU A O 1
ATOM 762 N N . SER A 1 102 ? -10.902 3.024 17.648 1.00 80.12 102 SER A N 1
ATOM 763 C CA . SER A 1 102 ? -10.916 2.234 18.888 1.00 80.12 102 SER A CA 1
ATOM 764 C C . SER A 1 102 ? -12.311 1.743 19.285 1.00 80.12 102 SER A C 1
ATOM 766 O O . SER A 1 102 ? -12.417 0.816 20.083 1.00 80.12 102 SER A O 1
ATOM 768 N N . GLN A 1 103 ? -13.378 2.365 18.776 1.00 78.81 103 GLN A N 1
ATOM 769 C CA . GLN A 1 103 ? -14.762 1.957 19.040 1.00 78.81 103 GLN A CA 1
ATOM 770 C C . GLN A 1 103 ? -15.307 0.991 17.981 1.00 78.81 103 GLN A C 1
ATOM 772 O O . GLN A 1 103 ? -16.366 0.399 18.180 1.00 78.81 103 GLN A O 1
ATOM 777 N N . LEU A 1 104 ? -14.601 0.817 16.862 1.00 80.56 104 LEU A N 1
ATOM 778 C CA . LEU A 1 104 ? -15.037 -0.054 15.781 1.00 80.56 104 LEU A CA 1
ATOM 779 C C . LEU A 1 104 ? -14.625 -1.504 16.048 1.00 80.56 104 LEU A C 1
ATOM 781 O O . LEU A 1 104 ? -13.466 -1.810 16.308 1.00 80.56 104 LEU A O 1
ATOM 785 N N . SER A 1 105 ? -15.587 -2.414 15.918 1.00 81.69 105 SER A N 1
ATOM 786 C CA . SER A 1 105 ? -15.363 -3.865 15.932 1.00 81.69 105 SER A CA 1
ATOM 787 C C . SER A 1 105 ? -15.184 -4.458 14.528 1.00 81.69 105 SER A C 1
ATOM 789 O O . SER A 1 105 ? -14.929 -5.654 14.390 1.00 81.69 105 SER A O 1
ATOM 791 N N . VAL A 1 106 ? -15.321 -3.632 13.486 1.00 87.44 106 VAL A N 1
ATOM 792 C CA . VAL A 1 106 ? -15.238 -4.039 12.079 1.00 87.44 106 VAL A CA 1
ATOM 793 C C . VAL A 1 106 ? -13.801 -3.892 11.571 1.00 87.44 106 VAL A C 1
ATOM 795 O O . VAL A 1 106 ? -13.124 -2.936 11.955 1.00 87.44 106 VAL A O 1
ATOM 798 N N . PRO A 1 107 ? -13.317 -4.776 10.680 1.00 90.12 107 PRO A N 1
ATOM 799 C CA . PRO A 1 107 ? -12.030 -4.574 10.035 1.00 90.12 107 PRO A CA 1
ATOM 800 C C . PRO A 1 107 ? -11.984 -3.241 9.286 1.00 90.12 107 PRO A C 1
ATOM 802 O O . PRO A 1 107 ? -12.942 -2.862 8.605 1.00 90.12 107 PRO A O 1
ATOM 805 N N . VAL A 1 108 ? -10.850 -2.548 9.388 1.00 89.88 108 VAL A N 1
ATOM 806 C CA . VAL A 1 108 ? -10.642 -1.249 8.736 1.00 89.88 108 VAL A CA 1
ATOM 807 C C . VAL A 1 108 ? -9.476 -1.339 7.761 1.00 89.88 108 VAL A C 1
ATOM 809 O O . VAL A 1 108 ? -8.372 -1.726 8.142 1.00 89.88 108 VAL A O 1
ATOM 812 N N . HIS A 1 109 ? -9.709 -0.959 6.509 1.00 91.38 109 HIS A N 1
ATOM 813 C CA . HIS A 1 109 ? -8.660 -0.682 5.538 1.00 91.38 109 HIS A CA 1
ATOM 814 C C . HIS A 1 109 ? -8.397 0.822 5.476 1.00 91.38 109 HIS A C 1
ATOM 816 O O . HIS A 1 109 ? -9.332 1.611 5.317 1.00 91.38 109 HIS A O 1
ATOM 822 N N . LEU A 1 110 ? -7.130 1.212 5.557 1.00 90.19 110 LEU A N 1
ATOM 823 C CA . LEU A 1 110 ? -6.690 2.586 5.372 1.00 90.19 110 LEU A CA 1
ATOM 824 C C . LEU A 1 110 ? -5.930 2.736 4.050 1.00 90.19 110 LEU A C 1
ATOM 826 O O . LEU A 1 110 ? -4.837 2.201 3.914 1.00 90.19 110 LEU A O 1
ATOM 830 N N . GLU A 1 111 ? -6.470 3.517 3.119 1.00 90.56 111 GLU A N 1
ATOM 831 C CA . GLU A 1 111 ? -5.768 3.936 1.902 1.00 90.56 111 GLU A CA 1
ATOM 832 C C . GLU A 1 111 ? -5.020 5.248 2.173 1.00 90.56 111 GLU A C 1
ATOM 834 O O . GLU A 1 111 ? -5.636 6.311 2.354 1.00 90.56 111 GLU A O 1
ATOM 839 N N . LEU A 1 112 ? -3.689 5.178 2.205 1.00 87.88 112 LEU A N 1
ATOM 840 C CA . LEU A 1 112 ? -2.836 6.359 2.220 1.00 87.88 112 LEU A CA 1
ATOM 841 C C . LEU A 1 112 ? -2.795 6.984 0.831 1.00 87.88 112 LEU A C 1
ATOM 843 O O . LEU A 1 112 ? -2.923 6.317 -0.189 1.00 87.88 112 LEU A O 1
ATOM 847 N N . ALA A 1 113 ? -2.577 8.289 0.808 1.00 83.56 113 ALA A N 1
ATOM 848 C CA . ALA A 1 113 ? -2.233 8.992 -0.412 1.00 83.56 113 ALA A CA 1
ATOM 849 C C . ALA A 1 113 ? -1.073 9.938 -0.114 1.00 83.56 113 ALA A C 1
ATOM 851 O O . ALA A 1 113 ? -0.462 9.873 0.955 1.00 83.56 113 ALA A O 1
ATOM 852 N N . SER A 1 114 ? -0.792 10.821 -1.063 1.00 80.44 114 SER A N 1
ATOM 853 C CA . SER A 1 114 ? 0.370 11.697 -1.042 1.00 80.44 114 SER A CA 1
ATOM 854 C C . SER A 1 114 ? 0.416 12.550 0.227 1.00 80.44 114 SER A C 1
ATOM 856 O O . SER A 1 114 ? -0.374 13.475 0.377 1.00 80.44 114 SER A O 1
ATOM 858 N N . MET A 1 115 ? 1.356 12.223 1.113 1.00 80.88 115 MET A N 1
ATOM 859 C CA . MET A 1 115 ? 1.715 12.998 2.301 1.00 80.88 115 MET A CA 1
ATOM 860 C C . MET A 1 115 ? 3.091 13.624 2.105 1.00 80.88 115 MET A C 1
ATOM 862 O O . MET A 1 115 ? 3.961 13.016 1.472 1.00 80.88 115 MET A O 1
ATOM 866 N N . THR A 1 116 ? 3.300 14.805 2.678 1.00 84.38 116 THR A N 1
ATOM 867 C CA . THR A 1 116 ? 4.585 15.515 2.618 1.00 84.38 116 THR A CA 1
ATOM 868 C C . THR A 1 116 ? 5.193 15.838 3.983 1.00 84.38 116 THR A C 1
ATOM 870 O O . THR A 1 116 ? 6.389 16.118 4.042 1.00 84.38 116 THR A O 1
ATOM 873 N N . ASP A 1 117 ? 4.436 15.699 5.075 1.00 86.94 117 ASP A N 1
ATOM 874 C CA . ASP A 1 117 ? 4.865 15.995 6.447 1.00 86.94 117 ASP A CA 1
ATOM 875 C C . ASP A 1 117 ? 5.335 14.721 7.188 1.00 86.94 117 ASP A C 1
ATOM 877 O O . ASP A 1 117 ? 4.528 13.829 7.490 1.00 86.94 117 ASP A O 1
ATOM 881 N N . PRO A 1 118 ? 6.641 14.608 7.513 1.00 87.81 118 PRO A N 1
ATOM 882 C CA . PRO A 1 118 ? 7.184 13.457 8.230 1.00 87.81 118 PRO A CA 1
ATOM 883 C C . PRO A 1 118 ? 6.673 13.329 9.669 1.00 87.81 118 PRO A C 1
ATOM 885 O O . PRO A 1 118 ? 6.561 12.210 10.175 1.00 87.81 118 PRO A O 1
ATOM 888 N N . GLU A 1 119 ? 6.378 14.443 10.347 1.00 85.81 119 GLU A N 1
ATOM 889 C CA . GLU A 1 119 ? 5.800 14.427 11.693 1.00 85.81 119 GLU A CA 1
ATOM 890 C C . GLU A 1 119 ? 4.394 13.841 11.631 1.00 85.81 119 GLU A C 1
ATOM 892 O O . GLU A 1 119 ? 4.078 12.921 12.388 1.00 85.81 119 GLU A O 1
ATOM 897 N N . PHE A 1 120 ? 3.567 14.306 10.693 1.00 84.81 120 PHE A N 1
ATOM 898 C CA . PHE A 1 120 ? 2.215 13.787 10.507 1.00 84.81 120 PHE A CA 1
ATOM 899 C C . PHE A 1 120 ? 2.217 12.294 10.158 1.00 84.81 120 PHE A C 1
ATOM 901 O O . PHE A 1 120 ? 1.541 11.507 10.826 1.00 84.81 120 PHE A O 1
ATOM 908 N N . MET A 1 121 ? 3.046 11.865 9.198 1.00 87.88 121 MET A N 1
ATOM 909 C CA . MET A 1 121 ? 3.195 10.444 8.857 1.00 87.88 121 MET A CA 1
ATOM 910 C C . MET A 1 121 ? 3.602 9.606 10.076 1.00 87.88 121 MET A C 1
ATOM 912 O O . MET A 1 121 ? 3.049 8.531 10.302 1.00 87.88 121 MET A O 1
ATOM 916 N N . ARG A 1 122 ? 4.519 10.104 10.913 1.00 87.62 122 ARG A N 1
ATOM 917 C CA . ARG A 1 122 ? 4.921 9.422 12.151 1.00 87.62 122 ARG A CA 1
ATOM 918 C C . ARG A 1 122 ? 3.777 9.327 13.162 1.00 87.62 122 ARG A C 1
ATOM 920 O O . ARG A 1 122 ? 3.602 8.277 13.783 1.00 87.62 122 ARG A O 1
ATOM 927 N N . HIS A 1 123 ? 2.964 10.372 13.305 1.00 85.31 123 HIS A N 1
ATOM 928 C CA . HIS A 1 123 ? 1.771 10.333 14.155 1.00 85.31 123 HIS A CA 1
ATOM 929 C C . HIS A 1 123 ? 0.764 9.287 13.666 1.00 85.31 123 HIS A C 1
ATOM 931 O O . HIS A 1 123 ? 0.318 8.459 14.464 1.00 85.31 123 HIS A O 1
ATOM 937 N N . ILE A 1 124 ? 0.454 9.269 12.366 1.00 85.44 124 ILE A N 1
ATOM 938 C CA . ILE A 1 124 ? -0.411 8.253 11.749 1.00 85.44 124 ILE A CA 1
ATOM 939 C C . ILE A 1 124 ? 0.172 6.852 11.977 1.00 85.44 124 ILE A C 1
ATOM 941 O O . ILE A 1 124 ? -0.539 5.955 12.438 1.00 85.44 124 ILE A O 1
ATOM 945 N N . ALA A 1 125 ? 1.476 6.676 11.765 1.00 87.62 125 ALA A N 1
ATOM 946 C CA . ALA A 1 125 ? 2.123 5.383 11.911 1.00 87.62 125 ALA A CA 1
ATOM 947 C C . ALA A 1 125 ? 2.062 4.8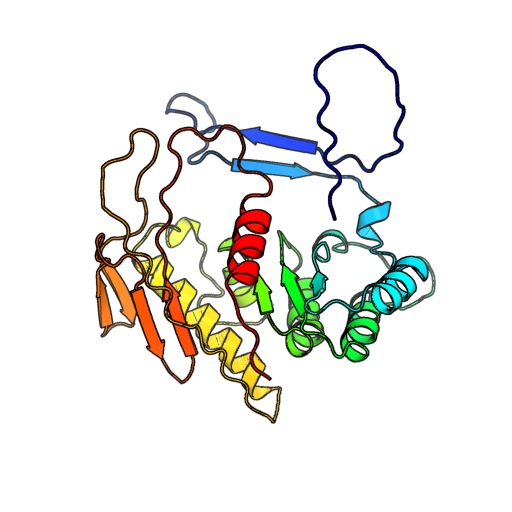21 13.337 1.00 87.62 125 ALA A C 1
ATOM 949 O O . ALA A 1 125 ? 1.826 3.629 13.525 1.00 87.62 125 ALA A O 1
ATOM 950 N N . HIS A 1 126 ? 2.233 5.668 14.353 1.00 85.62 126 HIS A N 1
ATOM 951 C CA . HIS A 1 126 ? 2.204 5.228 15.749 1.00 85.62 126 HIS A CA 1
ATOM 952 C C . HIS A 1 126 ? 0.803 5.120 16.346 1.00 85.62 126 HIS A C 1
ATOM 954 O O . HIS A 1 126 ? 0.609 4.346 17.282 1.00 85.62 126 HIS A O 1
ATOM 960 N N . LYS A 1 127 ? -0.153 5.925 15.877 1.00 84.69 127 LYS A N 1
ATOM 961 C CA . LYS A 1 127 ? -1.476 6.041 16.508 1.00 84.69 127 LYS A CA 1
ATOM 962 C C . LYS A 1 127 ? -2.579 5.342 15.728 1.00 84.69 127 LYS A C 1
ATOM 964 O O . LYS A 1 127 ? -3.465 4.765 16.345 1.00 84.69 127 LYS A O 1
ATOM 969 N N . VAL A 1 128 ? -2.528 5.383 14.399 1.00 85.75 128 VAL A N 1
ATOM 970 C CA . VAL A 1 128 ? -3.605 4.893 13.529 1.00 85.75 128 VAL A CA 1
ATOM 971 C C . VAL A 1 128 ? -3.322 3.478 13.041 1.00 85.75 128 VAL A C 1
ATOM 973 O O . VAL A 1 128 ? -4.206 2.632 13.111 1.00 85.75 128 VAL A O 1
ATOM 976 N N . PHE A 1 129 ? -2.097 3.179 12.596 1.00 88.81 129 PHE A N 1
ATOM 977 C CA . PHE A 1 129 ? -1.794 1.852 12.044 1.00 88.81 129 PHE A CA 1
ATOM 978 C C . PHE A 1 129 ? -2.042 0.670 12.993 1.00 88.81 129 PHE A C 1
ATOM 980 O O . PHE A 1 129 ? -2.487 -0.366 12.506 1.00 88.81 129 PHE A O 1
ATOM 987 N N . PRO A 1 130 ? -1.836 0.780 14.322 1.00 87.56 130 PRO A N 1
ATOM 988 C CA . PRO A 1 130 ? -2.190 -0.304 15.241 1.00 87.56 130 PRO A CA 1
ATOM 989 C C . PRO A 1 130 ? -3.693 -0.621 15.306 1.00 87.56 130 PRO A C 1
ATOM 991 O O . PRO A 1 130 ? -4.066 -1.662 15.838 1.00 87.56 130 PRO A O 1
ATOM 994 N N . LEU A 1 131 ? -4.550 0.274 14.806 1.00 87.06 131 LEU A N 1
ATOM 995 C CA . LEU A 1 131 ? -6.009 0.167 14.877 1.00 87.06 131 LEU A CA 1
ATOM 996 C C . LEU A 1 131 ? -6.645 -0.266 13.549 1.00 87.06 131 LEU A C 1
ATOM 998 O O . LEU A 1 131 ? -7.856 -0.465 13.492 1.00 87.06 131 LEU A O 1
ATOM 1002 N N . VAL A 1 132 ? -5.861 -0.392 12.474 1.00 87.88 132 VAL A N 1
ATOM 1003 C CA . VAL A 1 132 ? -6.364 -0.792 11.151 1.00 87.88 132 VAL A CA 1
ATOM 1004 C C . VAL A 1 132 ? -5.926 -2.212 10.818 1.00 87.88 132 VAL A C 1
ATOM 1006 O O . VAL A 1 132 ? -4.866 -2.680 11.223 1.00 87.88 132 VAL A O 1
ATOM 1009 N N . SER A 1 133 ? -6.762 -2.917 10.067 1.00 88.06 133 SE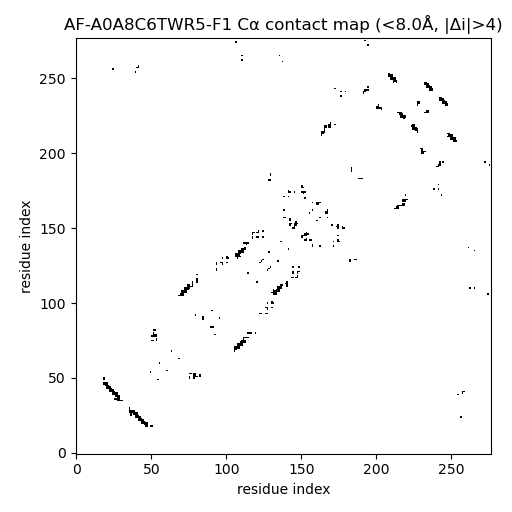R A N 1
ATOM 1010 C CA . SER A 1 133 ? -6.532 -4.307 9.661 1.00 88.06 133 SER A CA 1
ATOM 1011 C C . SER A 1 133 ? -5.779 -4.415 8.336 1.00 88.06 133 SER A C 1
ATOM 1013 O O . SER A 1 133 ? -5.199 -5.455 8.037 1.00 88.06 133 SER A O 1
ATOM 1015 N N . SER A 1 134 ? -5.811 -3.363 7.518 1.00 91.00 134 SER A N 1
ATOM 1016 C CA . SER A 1 134 ? -5.203 -3.342 6.192 1.00 91.00 134 SER A CA 1
ATOM 1017 C C . SER A 1 134 ? -4.741 -1.929 5.830 1.00 91.00 134 SER A C 1
ATOM 1019 O O . SER A 1 134 ? -5.337 -0.947 6.274 1.00 91.00 134 SER A O 1
ATOM 1021 N N . LEU A 1 135 ? -3.675 -1.836 5.035 1.00 91.81 135 LEU A N 1
ATOM 1022 C CA . LEU A 1 135 ? -3.062 -0.581 4.605 1.00 91.81 135 LEU A CA 1
ATOM 1023 C C . LEU A 1 135 ? -2.833 -0.615 3.090 1.00 91.81 135 LEU A C 1
ATOM 1025 O O . LEU A 1 135 ? -2.255 -1.577 2.581 1.00 91.81 135 LEU A O 1
ATOM 1029 N N . GLY A 1 136 ? -3.271 0.426 2.393 1.00 91.00 136 GLY A N 1
ATOM 1030 C CA . GLY A 1 136 ? -2.997 0.685 0.984 1.00 91.00 136 GLY A CA 1
ATOM 1031 C C . GLY A 1 136 ? -2.046 1.870 0.836 1.00 91.00 136 GLY A C 1
ATOM 1032 O O . GLY A 1 136 ? -2.169 2.86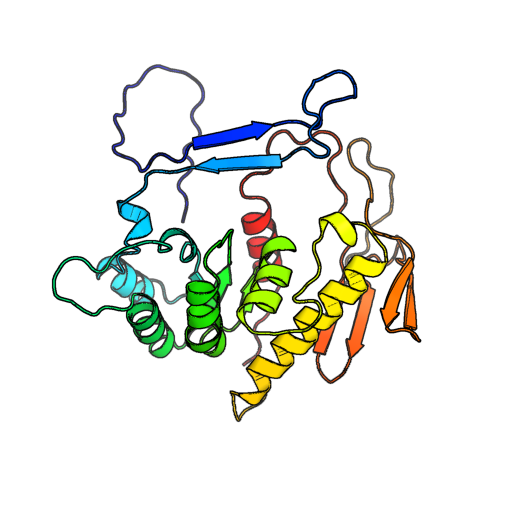4 1.552 1.00 91.00 136 GLY A O 1
ATOM 1033 N N . LEU A 1 137 ? -1.045 1.727 -0.031 1.00 91.44 137 LEU A N 1
ATOM 1034 C CA . LEU A 1 137 ? -0.025 2.738 -0.311 1.00 91.44 137 LEU A CA 1
ATOM 1035 C C . LEU A 1 137 ? 0.663 2.438 -1.646 1.00 91.44 137 LEU A C 1
ATOM 1037 O O . LEU A 1 137 ? 0.740 1.280 -2.069 1.00 91.44 137 LEU A O 1
ATOM 1041 N N . ASN A 1 138 ? 1.190 3.471 -2.298 1.00 90.81 138 ASN A N 1
ATOM 1042 C CA . ASN A 1 138 ? 2.059 3.332 -3.465 1.00 90.81 138 ASN A CA 1
ATOM 1043 C C . ASN A 1 138 ? 3.547 3.341 -3.071 1.00 90.81 138 ASN A C 1
ATOM 1045 O O . ASN A 1 138 ? 3.921 3.392 -1.896 1.00 90.81 138 ASN A O 1
ATOM 1049 N N . GLU A 1 139 ? 4.424 3.290 -4.072 1.00 89.50 139 GLU A N 1
ATOM 1050 C CA . GLU A 1 139 ? 5.868 3.290 -3.866 1.00 89.50 139 GLU A CA 1
ATOM 1051 C C . GLU A 1 139 ? 6.363 4.550 -3.135 1.00 89.50 139 GLU A C 1
ATOM 1053 O O . GLU A 1 139 ? 7.199 4.453 -2.233 1.00 89.50 139 GLU A O 1
ATOM 1058 N N . GLN A 1 140 ? 5.846 5.732 -3.477 1.00 90.19 140 GLN A N 1
ATOM 1059 C CA . GLN A 1 140 ? 6.260 7.005 -2.881 1.00 90.19 140 GLN A CA 1
ATOM 1060 C C . GLN A 1 140 ? 5.901 7.049 -1.397 1.00 90.19 140 GLN A C 1
ATOM 1062 O O . GLN A 1 140 ? 6.765 7.360 -0.576 1.00 90.19 140 GLN A O 1
ATOM 1067 N N . GLU A 1 141 ? 4.673 6.662 -1.044 1.00 92.06 141 GLU A N 1
ATOM 1068 C CA . GLU A 1 141 ? 4.252 6.571 0.355 1.00 92.06 141 GLU A CA 1
ATOM 1069 C C . GLU A 1 141 ? 5.039 5.499 1.128 1.00 92.06 141 GLU A C 1
ATOM 1071 O O . GLU A 1 141 ? 5.348 5.717 2.298 1.00 92.06 141 GLU A O 1
ATOM 1076 N N . LEU A 1 142 ? 5.439 4.384 0.495 1.00 92.19 142 LEU A N 1
ATOM 1077 C CA . LEU A 1 142 ? 6.240 3.332 1.141 1.00 92.19 142 LEU A CA 1
ATOM 1078 C C . LEU A 1 142 ? 7.606 3.845 1.620 1.00 92.19 142 LEU A C 1
ATOM 1080 O O . LEU A 1 142 ? 7.982 3.632 2.775 1.00 92.19 142 LEU A O 1
ATOM 1084 N N . LEU A 1 143 ? 8.361 4.517 0.742 1.00 92.19 143 LEU A N 1
ATOM 1085 C CA . LEU A 1 143 ? 9.659 5.086 1.127 1.00 92.19 143 LEU A CA 1
ATOM 1086 C C . LEU A 1 143 ? 9.497 6.280 2.060 1.00 92.19 143 LEU A C 1
ATOM 1088 O O . LEU A 1 143 ? 10.299 6.438 2.980 1.00 92.19 143 LEU A O 1
ATOM 1092 N N . PHE A 1 144 ? 8.463 7.098 1.861 1.00 93.12 144 PHE A N 1
ATOM 1093 C CA . PHE A 1 144 ? 8.197 8.221 2.753 1.00 93.12 144 PHE A CA 1
ATOM 1094 C C . PHE A 1 144 ? 7.883 7.754 4.175 1.00 93.12 144 PHE A C 1
ATOM 1096 O O . PHE A 1 144 ? 8.442 8.295 5.128 1.00 93.12 144 PHE A O 1
ATOM 1103 N N . LEU A 1 145 ? 7.079 6.695 4.320 1.00 91.75 145 LEU A N 1
ATOM 1104 C CA . LEU A 1 145 ? 6.855 6.028 5.597 1.00 91.75 145 LEU A CA 1
ATOM 1105 C C . LEU A 1 145 ? 8.187 5.577 6.195 1.00 91.75 145 LEU A C 1
ATOM 1107 O O . LEU A 1 145 ? 8.501 5.962 7.317 1.00 91.75 145 LEU A O 1
ATOM 1111 N N . SER A 1 146 ? 9.000 4.830 5.442 1.00 93.69 146 SER A N 1
ATOM 1112 C CA . SER A 1 146 ? 10.302 4.371 5.937 1.00 93.69 146 SER A CA 1
ATOM 1113 C C . SER A 1 146 ? 11.171 5.527 6.442 1.00 93.69 146 SER A C 1
ATOM 1115 O O . SER A 1 146 ? 11.719 5.464 7.538 1.00 93.69 146 SER A O 1
ATOM 1117 N N . ARG A 1 147 ? 11.222 6.642 5.709 1.00 93.81 147 ARG A N 1
ATOM 1118 C CA . ARG A 1 147 ? 11.945 7.847 6.129 1.00 93.81 147 ARG A CA 1
ATOM 1119 C C . ARG A 1 147 ? 11.374 8.474 7.401 1.00 93.81 147 ARG A C 1
ATOM 1121 O O . ARG A 1 147 ? 12.135 8.819 8.298 1.00 93.81 147 ARG A O 1
ATOM 1128 N N . ALA A 1 148 ? 10.053 8.608 7.495 1.00 91.12 148 ALA A N 1
ATOM 1129 C CA . ALA A 1 148 ? 9.384 9.270 8.615 1.00 91.12 148 ALA A CA 1
ATOM 1130 C C . ALA A 1 148 ? 9.555 8.534 9.956 1.00 91.12 148 ALA A C 1
ATOM 1132 O O . ALA A 1 148 ? 9.576 9.173 11.013 1.00 91.12 148 ALA A O 1
ATOM 1133 N N . VAL A 1 149 ? 9.680 7.201 9.914 1.00 91.62 149 VAL A N 1
ATOM 1134 C CA . VAL A 1 149 ? 9.796 6.337 11.103 1.00 91.62 149 VAL A CA 1
ATOM 1135 C C . VAL A 1 149 ? 11.150 5.624 11.239 1.00 91.62 149 VAL A C 1
ATOM 1137 O O . VAL A 1 149 ? 11.289 4.744 12.087 1.00 91.62 149 VAL A O 1
ATOM 1140 N N . GLY A 1 150 ? 12.161 6.002 10.448 1.00 92.44 150 GLY A N 1
ATOM 1141 C CA . GLY A 1 150 ? 13.524 5.457 10.554 1.00 92.44 150 GLY A CA 1
ATOM 1142 C C . GLY A 1 150 ? 13.645 3.976 10.168 1.00 92.44 150 GLY A C 1
ATOM 1143 O O . GLY A 1 150 ? 14.358 3.212 10.820 1.00 92.44 150 GLY A O 1
ATOM 1144 N N . GLY A 1 151 ? 12.902 3.551 9.150 1.00 92.81 151 GLY A N 1
ATOM 1145 C CA . GLY A 1 151 ? 12.939 2.204 8.592 1.00 92.81 151 GLY A CA 1
ATOM 1146 C C . GLY A 1 151 ? 14.080 1.972 7.587 1.00 92.81 151 GLY A C 1
ATOM 1147 O O . GLY A 1 151 ? 14.887 2.861 7.313 1.00 92.81 151 GLY A O 1
ATOM 1148 N N . PRO A 1 152 ? 14.168 0.758 7.010 1.00 93.81 152 PRO A N 1
ATOM 1149 C CA . PRO A 1 152 ? 15.164 0.414 5.999 1.00 93.81 152 PRO A CA 1
ATOM 1150 C C . PRO A 1 152 ? 15.073 1.319 4.772 1.00 93.81 152 PRO A C 1
ATOM 1152 O O . PRO A 1 152 ? 13.976 1.677 4.349 1.00 93.81 152 PRO A O 1
ATOM 1155 N N . HIS A 1 153 ? 16.207 1.616 4.138 1.00 94.25 153 HIS A N 1
ATOM 1156 C CA . HIS A 1 153 ? 16.232 2.395 2.893 1.00 94.25 153 HIS A CA 1
ATOM 1157 C C . HIS A 1 153 ? 15.659 3.825 3.037 1.00 94.25 153 HIS A C 1
ATOM 1159 O O . HIS A 1 153 ? 15.215 4.404 2.049 1.00 94.25 153 HIS A O 1
ATOM 1165 N N . SER A 1 154 ? 15.672 4.407 4.247 1.00 92.38 154 SER A N 1
ATOM 1166 C CA . SER A 1 154 ? 15.149 5.757 4.554 1.00 92.38 154 SER A CA 1
ATOM 1167 C C . SER A 1 154 ? 15.754 6.875 3.699 1.00 92.38 154 SER A C 1
ATOM 1169 O O . SER A 1 154 ? 15.096 7.882 3.410 1.00 92.38 154 SER A O 1
ATOM 1171 N N . ASP A 1 155 ? 17.002 6.678 3.281 1.00 92.88 155 ASP A N 1
ATOM 1172 C CA . ASP A 1 155 ? 17.806 7.678 2.582 1.00 92.88 155 ASP A CA 1
ATOM 1173 C C . ASP A 1 155 ? 17.711 7.539 1.057 1.00 92.88 155 ASP A C 1
ATOM 1175 O O . ASP A 1 155 ? 18.182 8.409 0.333 1.00 92.88 155 ASP A O 1
ATOM 1179 N N . LEU A 1 156 ? 17.070 6.473 0.558 1.00 92.00 156 LEU A N 1
ATOM 1180 C CA . LEU A 1 156 ? 16.934 6.230 -0.875 1.00 92.00 156 LEU A CA 1
ATOM 1181 C C . LEU A 1 156 ? 15.816 7.063 -1.503 1.00 92.00 156 LEU A C 1
ATOM 1183 O O . LEU A 1 156 ? 14.798 7.386 -0.879 1.00 92.00 156 LEU A O 1
ATOM 1187 N N . SER A 1 157 ? 15.976 7.329 -2.797 1.00 90.44 157 SER A N 1
ATOM 1188 C CA . SER A 1 157 ? 14.915 7.809 -3.677 1.00 90.44 157 SER A CA 1
ATOM 1189 C C . SER A 1 157 ? 14.605 6.809 -4.791 1.00 90.44 157 SER A C 1
ATOM 1191 O O . SER A 1 157 ? 15.488 6.179 -5.376 1.00 90.44 157 SER A O 1
ATOM 1193 N N . TRP A 1 158 ? 13.337 6.733 -5.194 1.00 86.75 158 TRP A N 1
ATOM 1194 C CA . TRP A 1 158 ? 12.935 5.964 -6.375 1.00 86.75 158 TRP A CA 1
ATOM 1195 C C . TRP A 1 158 ? 13.539 6.473 -7.682 1.00 86.75 158 TRP A C 1
ATOM 1197 O O . TRP A 1 158 ? 13.602 5.719 -8.651 1.00 86.75 158 TRP A O 1
ATOM 1207 N N . THR A 1 159 ? 13.998 7.725 -7.723 1.00 87.00 159 THR A N 1
ATOM 1208 C CA . THR A 1 159 ? 14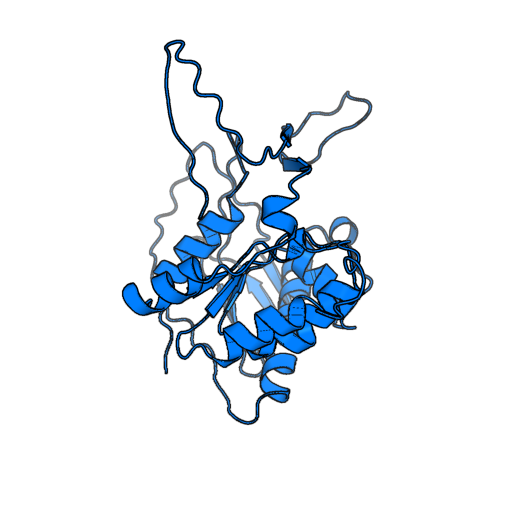.760 8.250 -8.863 1.00 87.00 159 THR A CA 1
ATOM 1209 C C . THR A 1 159 ? 16.132 7.593 -8.990 1.00 87.00 159 THR A C 1
ATOM 1211 O O . THR A 1 159 ? 16.638 7.477 -10.099 1.00 87.00 159 THR A O 1
ATOM 1214 N N . GLU A 1 160 ? 16.716 7.148 -7.876 1.00 86.62 160 GLU A N 1
ATOM 1215 C CA . GLU A 1 160 ? 18.023 6.484 -7.831 1.00 86.62 160 GLU A CA 1
ATOM 1216 C C . GLU A 1 160 ? 17.873 4.979 -8.061 1.00 86.62 160 GLU A C 1
ATOM 1218 O O . GLU A 1 160 ? 18.599 4.389 -8.856 1.00 86.62 160 GLU A O 1
ATOM 1223 N N . VAL A 1 161 ? 16.888 4.361 -7.403 1.00 87.25 161 VAL A N 1
ATOM 1224 C CA . VAL A 1 161 ? 16.639 2.914 -7.498 1.00 87.25 161 VAL A CA 1
ATOM 1225 C C . VAL A 1 161 ? 15.974 2.538 -8.826 1.00 87.25 161 VAL A C 1
ATOM 1227 O O . VAL A 1 161 ? 16.226 1.461 -9.364 1.00 87.25 161 VAL A O 1
ATOM 1230 N N . GLY A 1 162 ? 15.113 3.409 -9.357 1.00 87.56 162 GLY A N 1
ATOM 1231 C CA . GLY A 1 162 ? 14.241 3.147 -10.499 1.00 87.56 162 GLY A CA 1
ATOM 1232 C C . GLY A 1 162 ? 13.082 2.217 -10.136 1.00 87.56 162 GLY A C 1
ATOM 1233 O O . GLY A 1 162 ? 13.286 1.030 -9.923 1.00 87.56 162 GLY A O 1
ATOM 1234 N N . VAL A 1 163 ? 11.842 2.719 -10.132 1.00 84.69 163 VAL A N 1
ATOM 1235 C CA . VAL A 1 163 ? 10.635 1.969 -9.697 1.00 84.69 163 VAL A CA 1
ATOM 1236 C C . VAL A 1 163 ? 10.423 0.638 -10.440 1.00 84.69 163 VAL A C 1
ATOM 1238 O O . VAL A 1 163 ? 9.851 -0.298 -9.894 1.00 84.69 163 VAL A O 1
ATOM 1241 N N . SER A 1 164 ? 10.885 0.528 -11.688 1.00 84.25 164 SER A N 1
ATOM 1242 C CA . SER A 1 164 ? 10.778 -0.699 -12.497 1.00 84.25 164 SER A CA 1
ATOM 1243 C C . SER A 1 164 ? 12.048 -1.558 -12.491 1.00 84.25 164 SER A C 1
ATOM 1245 O O . SER A 1 164 ? 12.151 -2.504 -13.271 1.00 84.25 164 SER A O 1
ATOM 1247 N N . SER A 1 165 ? 13.041 -1.226 -11.664 1.00 88.06 165 SER A N 1
ATOM 1248 C CA . SER A 1 165 ? 14.292 -1.976 -11.603 1.00 88.06 165 SER A CA 1
ATOM 1249 C C . SER A 1 165 ? 14.133 -3.270 -10.793 1.00 88.06 165 SER A C 1
ATOM 1251 O O . SER A 1 165 ? 13.284 -3.354 -9.902 1.00 88.06 165 SER A O 1
ATOM 1253 N N . PRO A 1 166 ? 14.986 -4.281 -11.037 1.00 86.81 166 PRO A N 1
ATOM 1254 C CA . PRO A 1 166 ? 15.078 -5.461 -10.179 1.00 86.81 166 PRO A CA 1
ATOM 1255 C C . PRO A 1 166 ? 15.293 -5.130 -8.693 1.00 86.81 166 PRO A C 1
ATOM 1257 O O . PRO A 1 166 ? 14.761 -5.821 -7.827 1.00 86.81 166 PRO A O 1
ATOM 1260 N N . ALA A 1 167 ? 16.045 -4.065 -8.394 1.00 89.44 167 ALA A N 1
ATOM 1261 C CA . ALA A 1 167 ? 16.345 -3.648 -7.026 1.00 89.44 167 ALA A CA 1
ATOM 1262 C C . ALA A 1 167 ? 15.114 -3.087 -6.297 1.00 89.44 167 ALA A C 1
ATOM 1264 O O . ALA A 1 167 ? 14.989 -3.267 -5.086 1.00 89.44 167 ALA A O 1
ATOM 1265 N N . ALA A 1 168 ? 14.176 -2.465 -7.022 1.00 90.06 168 ALA A N 1
ATOM 1266 C CA . ALA A 1 168 ? 12.977 -1.882 -6.425 1.00 90.06 168 ALA A CA 1
ATOM 1267 C C . ALA A 1 168 ? 12.117 -2.915 -5.688 1.00 90.06 168 ALA A C 1
ATOM 1269 O O . ALA A 1 168 ? 11.577 -2.616 -4.623 1.00 90.06 168 ALA A O 1
ATOM 1270 N N . VAL A 1 169 ? 12.039 -4.145 -6.209 1.00 89.75 169 VAL A N 1
ATOM 1271 C CA . VAL A 1 169 ? 11.291 -5.232 -5.560 1.00 89.75 169 VAL A CA 1
ATOM 1272 C C . VAL A 1 169 ? 11.928 -5.608 -4.222 1.00 89.75 169 VAL A C 1
ATOM 1274 O O . VAL A 1 169 ? 11.211 -5.780 -3.237 1.00 89.75 169 VAL A O 1
ATOM 1277 N N . GLY A 1 170 ? 13.260 -5.683 -4.159 1.00 90.44 170 GLY A N 1
ATOM 1278 C CA . GLY A 1 170 ? 13.996 -5.946 -2.920 1.00 90.44 170 GLY A CA 1
ATOM 1279 C C . GLY A 1 170 ? 13.786 -4.845 -1.879 1.00 90.44 170 GLY A C 1
ATOM 1280 O O . GLY A 1 170 ? 13.383 -5.136 -0.753 1.00 90.44 170 GLY A O 1
ATOM 1281 N N . VAL A 1 171 ? 13.949 -3.579 -2.282 1.00 91.75 171 VAL A N 1
ATOM 1282 C CA . VAL A 1 171 ? 13.721 -2.405 -1.417 1.00 91.75 171 VAL A CA 1
ATOM 1283 C C . VAL A 1 171 ? 12.298 -2.403 -0.854 1.00 91.75 171 VAL A C 1
ATOM 1285 O O . VAL A 1 171 ? 12.114 -2.317 0.360 1.00 91.75 171 VAL A O 1
ATOM 1288 N N . ALA A 1 172 ? 11.285 -2.564 -1.711 1.00 91.38 172 ALA A N 1
ATOM 1289 C CA . ALA A 1 172 ? 9.892 -2.597 -1.276 1.00 91.38 172 ALA A CA 1
ATOM 1290 C C . ALA A 1 172 ? 9.618 -3.766 -0.315 1.00 91.38 172 ALA A C 1
ATOM 1292 O O . ALA A 1 172 ? 8.966 -3.588 0.714 1.00 91.38 172 ALA A O 1
ATOM 1293 N N . SER A 1 173 ? 10.167 -4.949 -0.611 1.00 90.38 173 SER A N 1
ATOM 1294 C CA . SER A 1 173 ? 10.036 -6.138 0.240 1.00 90.38 173 SER A CA 1
ATOM 1295 C C . SER A 1 173 ? 10.629 -5.921 1.629 1.00 90.38 173 SER A C 1
ATOM 1297 O O . SER A 1 173 ? 10.024 -6.318 2.625 1.00 90.38 173 SER A O 1
ATOM 1299 N N . ASP A 1 174 ? 11.794 -5.278 1.716 1.00 91.31 174 ASP A N 1
ATOM 1300 C CA . ASP A 1 174 ? 12.448 -4.984 2.988 1.00 91.31 174 ASP A CA 1
ATOM 1301 C C . ASP A 1 174 ? 11.641 -4.030 3.856 1.00 91.31 174 ASP A C 1
ATOM 1303 O O . ASP A 1 174 ? 11.457 -4.309 5.047 1.00 91.31 174 ASP A O 1
ATOM 1307 N N . VAL A 1 175 ? 11.132 -2.945 3.266 1.00 91.81 175 VAL A N 1
ATOM 1308 C CA . VAL A 1 175 ? 10.319 -1.958 3.985 1.00 91.81 175 VAL A CA 1
ATOM 1309 C C . VAL A 1 175 ? 9.003 -2.583 4.443 1.00 91.81 175 VAL A C 1
ATOM 1311 O O . VAL A 1 175 ? 8.692 -2.507 5.630 1.00 91.81 175 VAL A O 1
ATOM 1314 N N . LEU A 1 176 ? 8.270 -3.273 3.559 1.00 91.12 176 LEU A N 1
ATOM 1315 C CA . LEU A 1 176 ? 7.008 -3.945 3.907 1.00 91.12 176 LEU A CA 1
ATOM 1316 C C . LEU A 1 176 ? 7.206 -4.960 5.033 1.00 91.12 176 LEU A C 1
ATOM 1318 O O . LEU A 1 176 ? 6.467 -4.980 6.013 1.00 91.12 176 LEU A O 1
ATOM 1322 N N . ARG A 1 177 ? 8.254 -5.778 4.940 1.00 89.00 177 ARG A N 1
ATOM 1323 C CA . ARG A 1 177 ? 8.581 -6.779 5.956 1.00 89.00 177 ARG A CA 1
ATOM 1324 C C . ARG A 1 177 ? 8.951 -6.130 7.292 1.00 89.00 177 ARG A C 1
ATOM 1326 O O . ARG A 1 177 ? 8.547 -6.619 8.349 1.00 89.00 177 ARG A O 1
ATOM 1333 N N . TRP A 1 178 ? 9.761 -5.072 7.271 1.00 89.56 178 TRP A N 1
ATOM 1334 C CA . TRP A 1 178 ? 10.104 -4.312 8.474 1.00 89.56 178 TRP A CA 1
ATOM 1335 C C . TRP A 1 178 ? 8.859 -3.717 9.126 1.00 89.56 178 TRP A C 1
ATOM 1337 O O . TRP A 1 178 ? 8.667 -3.882 10.331 1.00 89.56 178 TRP A O 1
ATOM 1347 N N . PHE A 1 179 ? 7.990 -3.131 8.313 1.00 87.75 179 PHE A N 1
ATOM 1348 C CA . PHE A 1 179 ? 6.749 -2.515 8.738 1.00 87.75 179 PHE A CA 1
ATOM 1349 C C . PHE A 1 179 ? 5.778 -3.522 9.367 1.00 87.75 179 PHE A C 1
ATOM 1351 O O . PHE A 1 179 ? 5.360 -3.338 10.510 1.00 87.75 179 PHE A O 1
ATOM 1358 N N . CYS A 1 180 ? 5.496 -4.641 8.690 1.00 85.31 180 CYS A N 1
ATOM 1359 C CA . CYS A 1 180 ? 4.643 -5.703 9.230 1.00 85.31 180 CYS A CA 1
ATOM 1360 C C . CYS A 1 180 ? 5.169 -6.211 10.578 1.00 85.31 180 CYS A C 1
ATOM 1362 O O . CYS A 1 180 ? 4.399 -6.395 11.520 1.00 85.31 180 CYS A O 1
ATOM 1364 N N . ARG A 1 181 ? 6.492 -6.370 10.723 1.00 82.75 181 ARG A N 1
ATOM 1365 C CA . ARG A 1 181 ? 7.079 -6.742 12.017 1.00 82.75 181 ARG A CA 1
ATOM 1366 C C . ARG A 1 181 ? 6.877 -5.678 13.086 1.00 82.75 181 ARG A C 1
ATOM 1368 O O . ARG A 1 181 ? 6.558 -6.036 14.216 1.00 82.75 181 ARG A O 1
ATOM 1375 N N . ALA A 1 182 ? 7.087 -4.405 12.760 1.00 78.12 182 ALA A N 1
ATOM 1376 C CA . ALA A 1 182 ? 6.903 -3.310 13.707 1.00 78.12 182 ALA A CA 1
ATOM 1377 C C . ALA A 1 182 ? 5.467 -3.288 14.257 1.00 78.12 182 ALA A C 1
ATOM 1379 O O . ALA A 1 182 ? 5.289 -3.213 15.472 1.00 78.12 182 ALA A O 1
ATOM 1380 N N . LEU A 1 183 ? 4.466 -3.487 13.393 1.00 72.19 183 LEU A N 1
ATOM 1381 C CA . LEU A 1 183 ? 3.063 -3.594 13.804 1.00 72.19 183 LEU A CA 1
ATOM 1382 C C . LEU A 1 183 ? 2.798 -4.824 14.685 1.00 72.19 183 LEU A C 1
ATOM 1384 O O . LEU A 1 183 ? 2.169 -4.705 15.731 1.00 72.19 183 LEU A O 1
ATOM 1388 N N . THR A 1 184 ? 3.341 -5.994 14.332 1.00 67.06 184 THR A N 1
ATOM 1389 C CA . THR A 1 184 ? 3.156 -7.220 15.140 1.00 67.06 184 THR A CA 1
ATOM 1390 C C . THR A 1 184 ? 3.883 -7.209 16.489 1.00 67.06 184 THR A C 1
ATOM 1392 O O . THR A 1 184 ? 3.506 -7.958 17.380 1.00 67.06 184 THR A O 1
ATOM 1395 N N . ARG A 1 185 ? 4.924 -6.383 16.672 1.00 59.34 185 ARG A N 1
ATOM 1396 C CA . ARG A 1 185 ? 5.655 -6.266 17.951 1.00 59.34 185 ARG A CA 1
ATOM 1397 C C . ARG A 1 185 ? 4.974 -5.331 18.951 1.00 59.34 185 ARG A C 1
ATOM 1399 O O . ARG A 1 185 ? 5.170 -5.509 20.147 1.00 59.34 185 ARG A O 1
ATOM 1406 N N . GLY A 1 186 ? 4.196 -4.356 18.476 1.00 46.91 186 GLY A N 1
ATOM 1407 C CA . GLY A 1 186 ? 3.385 -3.476 19.328 1.00 46.91 186 GLY A CA 1
ATOM 1408 C C . GLY A 1 186 ? 2.081 -4.118 19.815 1.00 46.91 186 GLY A C 1
ATOM 1409 O O . GLY A 1 186 ? 1.482 -3.635 20.770 1.00 46.91 186 GLY A O 1
ATOM 1410 N N . VAL A 1 187 ? 1.660 -5.219 19.188 1.00 40.03 187 VAL A N 1
ATOM 1411 C CA . VAL A 1 187 ? 0.439 -5.957 19.515 1.00 40.03 187 VAL A CA 1
ATOM 1412 C C . VAL A 1 187 ? 0.837 -7.313 20.101 1.00 40.03 187 VAL A C 1
ATOM 1414 O O . VAL A 1 187 ? 1.207 -8.235 19.378 1.00 40.03 187 VAL A O 1
ATOM 1417 N N . HIS A 1 188 ? 0.779 -7.463 21.428 1.00 32.31 188 HIS A N 1
ATOM 1418 C CA . HIS A 1 188 ? 0.773 -8.792 22.043 1.00 32.31 188 HIS A CA 1
ATOM 1419 C C . HIS A 1 188 ? -0.489 -9.538 21.585 1.00 32.31 188 HIS A C 1
ATOM 1421 O O . HIS A 1 188 ? -1.559 -9.367 22.157 1.00 32.31 188 HIS A O 1
ATOM 1427 N N . GLY A 1 189 ? -0.363 -10.346 20.535 1.00 31.20 189 GLY A N 1
ATOM 1428 C CA . GLY A 1 189 ? -1.456 -11.156 19.997 1.00 31.20 189 GLY A CA 1
ATOM 1429 C C . GLY A 1 189 ? -1.370 -11.226 18.483 1.00 31.20 189 GLY A C 1
ATOM 1430 O O . GLY A 1 189 ? -1.824 -10.328 17.783 1.00 31.20 189 GLY A O 1
ATOM 1431 N N . GLY A 1 190 ? -0.720 -12.275 17.981 1.00 34.88 190 GLY A N 1
ATOM 1432 C CA . GLY A 1 190 ? -0.462 -12.445 16.559 1.00 34.88 190 GLY A CA 1
ATOM 1433 C C . GLY A 1 190 ? -1.735 -12.491 15.718 1.00 34.88 190 GLY A C 1
ATOM 1434 O O . GLY A 1 190 ? -2.698 -13.166 16.066 1.00 34.88 190 GLY A O 1
ATOM 1435 N N . ARG A 1 191 ? -1.680 -11.852 14.551 1.00 36.22 191 ARG A N 1
ATOM 1436 C CA . ARG A 1 191 ? -2.490 -12.217 13.390 1.00 36.22 191 ARG A CA 1
ATOM 1437 C C . ARG A 1 191 ? -1.582 -12.197 12.167 1.00 36.22 191 ARG A C 1
ATOM 1439 O O . ARG A 1 191 ? -1.046 -11.161 11.788 1.00 36.22 191 ARG A O 1
ATOM 1446 N N . SER A 1 192 ? -1.340 -13.379 11.608 1.00 33.19 192 SER A N 1
ATOM 1447 C CA . SER A 1 192 ? -0.708 -13.521 10.297 1.00 33.19 192 SER A CA 1
ATOM 1448 C C . SER A 1 192 ? -1.786 -13.316 9.243 1.00 33.19 192 SER A C 1
ATOM 1450 O O . SER A 1 192 ? -2.755 -14.069 9.220 1.00 33.19 192 SER A O 1
ATOM 1452 N N . ALA A 1 193 ? -1.618 -12.331 8.363 1.00 32.78 193 ALA A N 1
ATOM 1453 C CA . ALA A 1 193 ? -2.425 -12.243 7.155 1.00 32.78 193 ALA A CA 1
ATOM 1454 C C . ALA A 1 193 ? -2.040 -13.416 6.236 1.00 32.78 193 ALA A C 1
ATOM 1456 O O . ALA A 1 193 ? -0.924 -13.473 5.717 1.00 32.78 193 ALA A O 1
ATOM 1457 N N . HIS A 1 194 ? -2.934 -14.394 6.095 1.00 30.77 194 HIS A N 1
ATOM 1458 C CA . HIS A 1 194 ? -2.827 -15.439 5.082 1.00 30.77 194 HIS A CA 1
ATOM 1459 C C . HIS A 1 194 ? -3.460 -14.921 3.790 1.00 30.77 194 HIS A C 1
ATOM 1461 O O . HIS A 1 194 ? -4.666 -14.718 3.725 1.00 30.77 194 HIS A O 1
ATOM 1467 N N . GLY A 1 195 ? -2.638 -14.693 2.766 1.00 30.34 195 GLY A N 1
ATOM 1468 C CA . GLY A 1 195 ? -3.120 -14.501 1.404 1.00 30.34 195 GLY A CA 1
ATOM 1469 C C . GLY A 1 195 ? -3.452 -15.857 0.791 1.00 30.34 195 GLY A C 1
ATOM 1470 O O . GLY A 1 195 ? -2.564 -16.697 0.618 1.00 30.34 195 GLY 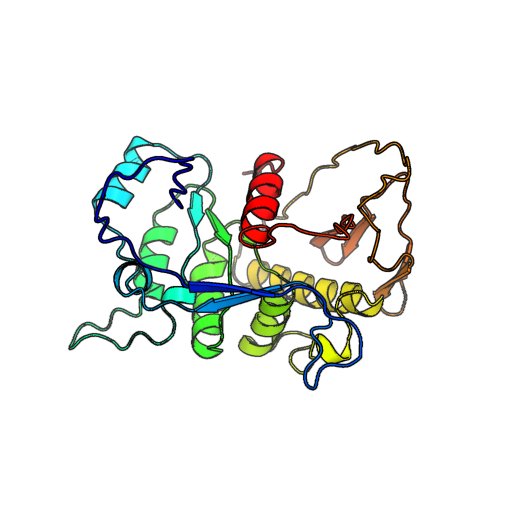A O 1
ATOM 1471 N N . GLU A 1 196 ? -4.721 -16.089 0.466 1.00 30.92 196 GLU A N 1
ATOM 1472 C CA . GLU A 1 196 ? -5.122 -17.283 -0.269 1.00 30.92 196 GLU A CA 1
ATOM 1473 C C . GLU A 1 196 ? -4.688 -17.250 -1.739 1.00 30.92 196 GLU A C 1
ATOM 1475 O O . GLU A 1 196 ? -4.423 -16.223 -2.372 1.00 30.92 196 GLU A O 1
ATOM 1480 N N . ARG A 1 197 ? -4.572 -18.457 -2.284 1.00 31.55 197 ARG A N 1
ATOM 1481 C CA . ARG A 1 197 ? -3.986 -18.757 -3.582 1.00 31.55 197 ARG A CA 1
ATOM 1482 C C . ARG A 1 197 ? -5.016 -18.525 -4.687 1.00 31.55 197 ARG A C 1
ATOM 1484 O O . ARG A 1 197 ? -5.723 -19.442 -5.088 1.00 31.55 197 ARG A O 1
ATOM 1491 N N . SER A 1 198 ? -5.050 -17.318 -5.242 1.00 32.81 198 SER A N 1
ATOM 1492 C CA . SER A 1 198 ? -5.803 -17.049 -6.470 1.00 32.81 198 SER A CA 1
ATOM 1493 C C . SER A 1 198 ? -5.168 -17.780 -7.661 1.00 32.81 198 SER A C 1
ATOM 1495 O O . SER A 1 198 ? -4.113 -17.398 -8.173 1.00 32.81 198 SER A O 1
ATOM 1497 N N . SER A 1 199 ? -5.787 -18.874 -8.110 1.00 30.05 199 SER A N 1
ATOM 1498 C CA . SER A 1 199 ? -5.392 -19.592 -9.324 1.00 30.05 199 SER A CA 1
ATOM 1499 C C . SER A 1 199 ? -5.986 -18.927 -10.569 1.00 30.05 199 SER A C 1
ATOM 1501 O O . SER A 1 199 ? -6.828 -19.507 -11.256 1.00 30.05 199 SER A O 1
ATOM 1503 N N . LEU A 1 200 ? -5.552 -17.705 -10.887 1.00 36.62 200 LEU A N 1
ATOM 1504 C CA . LEU A 1 200 ? -5.845 -17.101 -12.187 1.00 36.62 200 LEU A CA 1
ATOM 1505 C C . LEU A 1 200 ? -4.925 -17.717 -13.251 1.00 36.62 200 LEU A C 1
ATOM 1507 O O . LEU A 1 200 ? -3.770 -17.331 -13.412 1.00 36.62 200 LEU A O 1
ATOM 1511 N N . ARG A 1 201 ? -5.450 -18.686 -14.011 1.00 30.86 201 ARG A N 1
ATOM 1512 C CA . ARG A 1 201 ? -4.826 -19.129 -15.268 1.00 30.86 201 ARG A CA 1
ATOM 1513 C C . ARG A 1 201 ? -5.011 -18.031 -16.313 1.00 30.86 201 ARG A C 1
ATOM 1515 O O . ARG A 1 201 ? -6.050 -17.953 -16.967 1.00 30.86 201 ARG A O 1
ATOM 1522 N N . SER A 1 202 ? -4.004 -17.181 -16.476 1.00 42.38 202 SER A N 1
ATOM 1523 C CA . SER A 1 202 ? -3.963 -16.213 -17.569 1.00 42.38 202 SER A CA 1
ATOM 1524 C C . SER A 1 202 ? -3.407 -16.910 -18.814 1.00 42.38 202 SER A C 1
ATOM 1526 O O . SER A 1 202 ? -2.267 -17.358 -18.830 1.00 42.38 202 SER A O 1
ATOM 1528 N N . ARG A 1 203 ? -4.222 -17.049 -19.867 1.00 42.59 203 ARG A N 1
ATOM 1529 C CA . ARG A 1 203 ? -3.713 -17.421 -21.194 1.00 42.59 203 ARG A CA 1
ATOM 1530 C C . ARG A 1 203 ? -2.971 -16.212 -21.763 1.00 42.59 203 ARG A C 1
ATOM 1532 O O . ARG A 1 203 ? -3.611 -15.219 -22.120 1.00 42.59 203 ARG A O 1
ATOM 1539 N N . SER A 1 204 ? -1.646 -16.313 -21.855 1.00 46.69 204 SER A N 1
ATOM 1540 C CA . SER A 1 204 ? -0.783 -15.331 -22.510 1.00 46.69 204 SER A CA 1
ATOM 1541 C C . SER A 1 204 ? -1.146 -15.222 -23.993 1.00 46.69 204 SER A C 1
ATOM 1543 O O . SER A 1 204 ? -0.814 -16.072 -24.817 1.00 46.69 204 SER A O 1
ATOM 1545 N N . ARG A 1 205 ? -1.885 -14.173 -24.350 1.00 55.88 205 ARG A N 1
ATOM 1546 C CA . 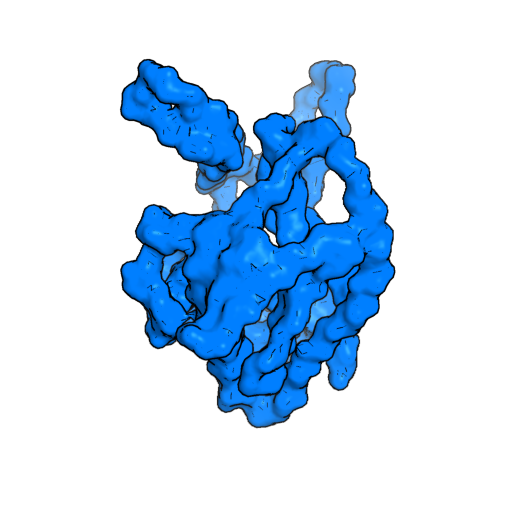ARG A 1 205 ? -1.995 -13.704 -25.732 1.00 55.88 205 ARG A CA 1
ATOM 1547 C C . ARG A 1 205 ? -1.532 -12.263 -25.723 1.00 55.88 205 ARG A C 1
ATOM 1549 O O . ARG A 1 205 ? -2.071 -11.468 -24.955 1.00 55.88 205 ARG A O 1
ATOM 1556 N N . ALA A 1 206 ? -0.547 -11.934 -26.556 1.00 62.72 206 ALA A N 1
ATOM 1557 C CA . ALA A 1 206 ? -0.082 -10.564 -26.718 1.00 62.72 206 ALA A CA 1
ATOM 1558 C C . ALA A 1 206 ? -1.290 -9.659 -27.009 1.00 62.72 206 ALA A C 1
ATOM 1560 O O . ALA A 1 206 ? -1.961 -9.810 -28.033 1.00 62.72 206 ALA A O 1
ATOM 1561 N N . ARG A 1 207 ? -1.611 -8.766 -26.067 1.00 73.69 207 ARG A N 1
ATOM 1562 C CA . ARG A 1 207 ? -2.713 -7.815 -26.209 1.00 73.69 207 ARG A CA 1
ATOM 1563 C C . ARG A 1 207 ? -2.144 -6.502 -26.745 1.00 73.69 207 ARG A C 1
ATOM 1565 O O . ARG A 1 207 ? -1.366 -5.860 -26.035 1.00 73.69 207 ARG A O 1
ATOM 1572 N N . PRO A 1 208 ? -2.494 -6.084 -27.973 1.00 76.62 208 PRO A N 1
ATOM 1573 C CA . PRO A 1 208 ? -2.081 -4.778 -28.465 1.00 76.62 208 PRO A CA 1
ATOM 1574 C C . PRO A 1 208 ? -2.638 -3.689 -27.535 1.00 76.62 208 PRO A C 1
ATOM 1576 O O . PRO A 1 208 ? -3.826 -3.679 -27.228 1.00 76.62 208 PRO A O 1
ATOM 1579 N N . GLY A 1 209 ? -1.763 -2.803 -27.050 1.00 85.31 209 GLY A N 1
ATOM 1580 C CA . GLY A 1 209 ? -2.123 -1.678 -26.175 1.00 85.31 209 GLY A CA 1
ATOM 1581 C C . GLY A 1 209 ? -1.599 -1.756 -24.739 1.00 85.31 209 GLY A C 1
ATOM 1582 O O . GLY A 1 209 ? -1.604 -0.733 -24.056 1.00 85.31 209 GLY A O 1
ATOM 1583 N N . VAL A 1 210 ? -1.080 -2.905 -24.299 1.00 86.94 210 VAL A N 1
ATOM 1584 C CA . VAL A 1 210 ? -0.442 -3.057 -22.980 1.00 86.94 210 VAL A CA 1
ATOM 1585 C C . VAL A 1 210 ? 0.977 -3.610 -23.093 1.00 86.94 210 VAL A C 1
ATOM 1587 O O . VAL A 1 210 ? 1.340 -4.209 -24.107 1.00 86.94 210 VAL A O 1
ATOM 1590 N N . GLU A 1 211 ? 1.792 -3.388 -22.069 1.00 87.12 211 GLU A N 1
ATOM 1591 C CA . GLU A 1 211 ? 3.146 -3.932 -21.954 1.00 87.12 211 GLU A CA 1
ATOM 1592 C C . GLU A 1 211 ? 3.503 -4.301 -20.519 1.00 87.12 211 GLU A C 1
ATOM 1594 O O . GLU A 1 211 ? 3.057 -3.670 -19.563 1.00 87.12 211 GLU A O 1
ATOM 1599 N N . LEU A 1 212 ? 4.337 -5.326 -20.379 1.00 84.94 212 LEU A N 1
ATOM 1600 C CA . LEU A 1 212 ? 4.948 -5.678 -19.109 1.00 84.94 212 LEU A CA 1
ATOM 1601 C C . LEU A 1 212 ? 6.183 -4.796 -18.899 1.00 84.94 212 LEU A C 1
ATOM 1603 O O . LEU A 1 212 ? 7.090 -4.811 -19.727 1.00 84.94 212 LEU A O 1
ATOM 1607 N N . ARG A 1 213 ? 6.212 -4.041 -17.797 1.00 85.56 213 ARG A N 1
ATOM 1608 C CA . ARG A 1 213 ? 7.373 -3.221 -17.397 1.00 85.56 213 ARG A CA 1
ATOM 1609 C C . ARG A 1 213 ? 8.092 -3.732 -16.150 1.00 85.56 213 ARG A C 1
ATOM 1611 O O . ARG A 1 213 ? 9.121 -3.180 -15.784 1.00 85.56 213 ARG A O 1
ATOM 1618 N N . ALA A 1 214 ? 7.544 -4.750 -15.487 1.00 85.00 214 ALA A N 1
ATOM 1619 C CA . ALA A 1 214 ? 8.170 -5.342 -14.314 1.00 85.00 214 ALA A CA 1
ATOM 1620 C C . ALA A 1 214 ? 9.456 -6.096 -14.703 1.00 85.00 214 ALA A C 1
ATOM 1622 O O . ALA A 1 214 ? 9.509 -6.683 -15.790 1.00 85.00 214 ALA A O 1
ATOM 1623 N N . PRO A 1 215 ? 10.475 -6.118 -13.827 1.00 86.56 215 PRO A N 1
ATOM 1624 C CA . PRO A 1 215 ? 11.678 -6.900 -14.065 1.00 86.56 215 PRO A CA 1
ATOM 1625 C C . PRO A 1 215 ? 11.334 -8.393 -14.095 1.00 86.56 215 PRO A C 1
ATOM 1627 O O . PRO A 1 215 ? 10.663 -8.900 -13.198 1.00 86.56 215 PRO A O 1
ATOM 1630 N N . LEU A 1 216 ? 11.809 -9.107 -15.119 1.00 87.25 216 LEU A N 1
ATOM 1631 C CA . LEU A 1 216 ? 11.582 -10.553 -15.237 1.00 87.25 216 LEU A CA 1
ATOM 1632 C C . LEU A 1 216 ? 12.334 -11.345 -14.170 1.00 87.25 216 LEU A C 1
ATOM 1634 O O . LEU A 1 216 ? 11.839 -12.374 -13.730 1.00 87.25 216 LEU A O 1
ATOM 1638 N N . THR A 1 217 ? 13.497 -10.852 -13.745 1.00 89.69 217 THR A N 1
ATOM 1639 C CA . THR A 1 217 ? 14.291 -11.432 -12.662 1.00 89.69 217 THR A CA 1
ATOM 1640 C C . THR A 1 217 ? 14.627 -10.341 -11.662 1.00 89.69 217 THR A C 1
ATOM 1642 O O . THR A 1 217 ? 15.039 -9.246 -12.051 1.00 89.69 217 THR A O 1
ATOM 1645 N N . PHE A 1 218 ? 14.454 -10.636 -10.380 1.00 89.50 218 PHE A N 1
ATOM 1646 C CA . PHE A 1 218 ? 14.722 -9.714 -9.282 1.00 89.50 218 PHE A CA 1
ATOM 1647 C C . PHE A 1 218 ? 15.189 -10.467 -8.041 1.00 89.50 218 PHE A C 1
ATOM 1649 O O . PHE A 1 218 ? 14.897 -11.650 -7.874 1.00 89.50 218 PHE A O 1
ATOM 1656 N N . SER A 1 219 ? 15.906 -9.774 -7.163 1.00 86.31 219 SER A N 1
ATOM 1657 C CA . SER A 1 219 ? 16.421 -10.354 -5.923 1.00 86.31 219 SER A CA 1
ATOM 1658 C C . SER A 1 219 ? 15.641 -9.827 -4.726 1.00 86.31 219 SER A C 1
ATOM 1660 O O . SER A 1 219 ? 15.421 -8.624 -4.604 1.00 86.31 219 SER A O 1
ATOM 1662 N N . ILE A 1 220 ? 15.235 -10.731 -3.834 1.00 81.62 220 ILE A N 1
ATOM 1663 C CA . ILE A 1 220 ? 14.569 -10.387 -2.562 1.00 81.62 220 ILE A CA 1
ATOM 1664 C C . ILE A 1 220 ? 15.568 -10.243 -1.405 1.00 81.62 220 ILE A C 1
ATOM 1666 O O . ILE A 1 220 ? 15.220 -9.729 -0.349 1.00 81.62 220 ILE A O 1
ATOM 1670 N N . ASN A 1 221 ? 16.787 -10.753 -1.583 1.00 72.31 221 ASN A N 1
ATOM 1671 C CA . ASN A 1 221 ? 17.972 -10.554 -0.747 1.00 72.31 221 ASN A CA 1
ATOM 1672 C C . ASN A 1 221 ? 19.213 -10.972 -1.560 1.00 72.31 221 ASN A C 1
ATOM 1674 O O . ASN A 1 221 ? 19.073 -11.463 -2.682 1.00 72.31 221 ASN A O 1
ATOM 1678 N N . GLU A 1 222 ? 20.415 -10.816 -1.001 1.00 68.12 222 GLU A N 1
ATOM 1679 C CA . GLU A 1 222 ? 21.678 -11.165 -1.679 1.00 68.12 222 GLU A CA 1
ATOM 1680 C C . GLU A 1 222 ? 21.759 -12.632 -2.143 1.00 68.12 222 GLU A C 1
ATOM 1682 O O . GLU A 1 222 ? 22.536 -12.952 -3.037 1.00 68.12 222 GLU A O 1
ATOM 1687 N N . SER A 1 223 ? 20.952 -13.531 -1.569 1.00 64.75 223 SER A N 1
ATOM 1688 C CA . SER A 1 223 ? 21.042 -14.981 -1.787 1.00 64.75 223 SER A CA 1
ATOM 1689 C C . SER A 1 223 ? 19.864 -15.582 -2.564 1.00 64.75 223 SER A C 1
ATOM 1691 O O . SER A 1 223 ? 19.910 -16.759 -2.910 1.00 64.75 223 SER A O 1
ATOM 1693 N N . HIS A 1 224 ? 18.803 -14.815 -2.833 1.00 78.44 224 HIS A N 1
ATOM 1694 C CA . HIS A 1 224 ? 17.572 -15.319 -3.447 1.00 78.44 224 HIS A CA 1
ATOM 1695 C C . HIS A 1 224 ? 17.129 -14.434 -4.612 1.00 78.44 224 HIS A C 1
ATOM 1697 O O . HIS A 1 224 ? 16.559 -13.357 -4.415 1.00 78.44 224 HIS A O 1
ATOM 1703 N N . ALA A 1 225 ? 17.347 -14.940 -5.825 1.00 86.56 225 ALA A N 1
ATOM 1704 C CA . ALA A 1 225 ? 16.767 -14.409 -7.050 1.00 86.56 225 ALA A CA 1
ATOM 1705 C C . ALA A 1 225 ? 15.469 -15.157 -7.389 1.00 86.56 225 ALA A C 1
ATOM 1707 O O . ALA A 1 225 ? 15.390 -16.380 -7.264 1.00 86.56 225 ALA A O 1
ATOM 1708 N N . LEU A 1 226 ? 14.459 -14.416 -7.828 1.00 88.12 226 LEU A N 1
ATOM 1709 C CA . LEU A 1 226 ? 13.178 -14.922 -8.305 1.00 88.12 226 LEU A CA 1
ATOM 1710 C C . LEU A 1 226 ? 12.973 -14.496 -9.758 1.00 88.12 226 LEU A C 1
ATOM 1712 O O . LEU A 1 226 ? 13.421 -13.426 -10.171 1.00 88.12 226 LEU A O 1
ATOM 1716 N N . THR A 1 227 ? 12.262 -15.328 -10.517 1.00 89.62 227 THR A N 1
ATOM 1717 C CA . THR A 1 227 ? 11.913 -15.063 -11.916 1.00 89.62 227 THR A CA 1
ATOM 1718 C C . THR A 1 227 ? 10.400 -15.115 -12.096 1.00 89.62 227 THR A C 1
ATOM 1720 O O . THR A 1 227 ? 9.737 -16.017 -11.581 1.00 89.62 227 THR A O 1
ATOM 1723 N N . LEU A 1 228 ? 9.856 -14.140 -12.823 1.00 86.44 228 LEU A N 1
ATOM 1724 C CA . LEU A 1 228 ? 8.450 -14.088 -13.207 1.00 86.44 228 LEU A CA 1
ATOM 1725 C C . LEU A 1 228 ? 8.162 -15.138 -14.283 1.00 86.44 228 LEU A C 1
ATOM 1727 O O . LEU A 1 228 ? 8.782 -15.136 -15.346 1.00 86.44 228 LEU A O 1
ATOM 1731 N N . ASP A 1 229 ? 7.173 -15.987 -14.023 1.00 85.69 229 ASP A N 1
ATOM 1732 C CA . ASP A 1 229 ? 6.614 -16.923 -14.996 1.00 85.69 229 ASP A CA 1
ATOM 1733 C C . ASP A 1 229 ? 5.340 -16.302 -15.604 1.00 85.69 229 ASP A C 1
ATOM 1735 O O . ASP A 1 229 ? 4.357 -16.111 -14.886 1.00 85.69 229 ASP A O 1
ATOM 1739 N N . PRO A 1 230 ? 5.306 -15.965 -16.907 1.00 82.38 230 PRO A N 1
ATOM 1740 C CA . PRO A 1 230 ? 4.118 -15.387 -17.538 1.00 82.38 230 PRO A CA 1
ATOM 1741 C C . PRO A 1 230 ? 2.867 -16.277 -17.475 1.00 82.38 230 PRO A C 1
ATOM 1743 O O . PRO A 1 230 ? 1.749 -15.753 -17.474 1.00 82.38 230 PRO A O 1
ATOM 1746 N N . ASP A 1 231 ? 3.033 -17.600 -17.408 1.00 83.25 231 ASP A N 1
ATOM 1747 C CA . ASP A 1 231 ? 1.923 -18.553 -17.290 1.00 83.25 231 ASP A CA 1
ATOM 1748 C C . ASP A 1 231 ? 1.480 -18.736 -15.827 1.00 83.25 231 ASP A C 1
ATOM 1750 O O . ASP A 1 231 ? 0.373 -19.218 -15.551 1.00 83.25 231 ASP A O 1
ATOM 1754 N N . ARG A 1 232 ? 2.314 -18.297 -14.875 1.00 86.12 232 ARG A N 1
ATOM 1755 C CA . ARG A 1 232 ? 2.050 -18.263 -13.429 1.00 86.12 232 ARG A CA 1
ATOM 1756 C C . ARG A 1 232 ? 2.462 -16.899 -12.856 1.00 86.12 232 ARG A C 1
ATOM 1758 O O . ARG A 1 232 ? 3.420 -16.818 -12.088 1.00 86.12 232 ARG A O 1
ATOM 1765 N N . PRO A 1 233 ? 1.724 -15.825 -13.193 1.00 82.75 233 PRO A N 1
ATOM 1766 C CA . PRO A 1 233 ? 2.184 -14.450 -12.997 1.00 82.75 233 PRO A CA 1
ATOM 1767 C C . PRO A 1 233 ? 2.271 -14.025 -11.528 1.00 82.75 233 PRO A C 1
ATOM 1769 O O . PRO A 1 233 ? 2.867 -12.996 -11.236 1.00 82.75 233 PRO A O 1
ATOM 1772 N N . ILE A 1 234 ? 1.684 -14.789 -10.602 1.00 88.12 234 ILE A N 1
ATOM 1773 C CA . ILE A 1 234 ? 1.773 -14.504 -9.172 1.00 88.12 234 ILE A CA 1
ATOM 1774 C C . ILE A 1 234 ? 3.006 -15.190 -8.594 1.00 88.12 234 ILE A C 1
ATOM 1776 O O . ILE A 1 234 ? 3.023 -16.409 -8.398 1.00 88.12 234 ILE A O 1
ATOM 1780 N N . THR A 1 235 ? 4.018 -14.391 -8.273 1.00 87.38 235 THR A N 1
ATOM 1781 C CA . THR A 1 235 ? 5.203 -14.849 -7.548 1.00 87.38 235 THR A CA 1
ATOM 1782 C C . THR A 1 235 ? 4.961 -14.698 -6.053 1.00 87.38 235 THR A C 1
ATOM 1784 O O . THR A 1 235 ? 4.610 -13.619 -5.582 1.00 87.38 235 THR A O 1
ATOM 1787 N N . VAL A 1 236 ? 5.145 -15.783 -5.301 1.00 88.12 236 VAL A N 1
ATOM 1788 C CA . VAL A 1 236 ? 4.918 -15.817 -3.850 1.00 88.12 236 VAL A CA 1
ATOM 1789 C C . VAL A 1 236 ? 6.194 -16.248 -3.151 1.00 88.12 236 VAL A C 1
ATOM 1791 O O . VAL A 1 236 ? 6.826 -17.222 -3.562 1.00 88.12 236 VAL A O 1
ATOM 1794 N N . TRP A 1 237 ? 6.551 -15.551 -2.080 1.00 88.50 237 TRP A N 1
ATOM 1795 C CA . TRP A 1 237 ? 7.635 -15.955 -1.192 1.00 88.50 237 TRP A CA 1
ATOM 1796 C C . TRP A 1 237 ? 7.300 -15.603 0.253 1.00 88.50 237 TRP A C 1
ATOM 1798 O O . TRP A 1 237 ? 6.499 -14.713 0.531 1.00 88.50 237 TRP A O 1
ATOM 1808 N N . GLN A 1 238 ? 7.923 -16.318 1.183 1.00 85.44 238 GLN A N 1
ATOM 1809 C CA . GLN A 1 238 ? 7.721 -16.124 2.611 1.00 85.44 238 GLN A CA 1
ATOM 1810 C C . GLN A 1 238 ? 9.059 -15.828 3.277 1.00 85.44 238 GLN A C 1
ATOM 1812 O O . GLN A 1 238 ? 10.052 -16.512 3.035 1.00 85.44 238 GLN A O 1
ATOM 1817 N N . GLN A 1 239 ? 9.090 -14.809 4.130 1.00 79.38 239 GLN A N 1
ATOM 1818 C CA . GLN A 1 239 ? 10.255 -14.475 4.943 1.00 79.38 239 GLN A CA 1
ATOM 1819 C C . GLN A 1 239 ? 9.810 -14.006 6.326 1.00 79.38 239 GLN A C 1
ATOM 1821 O O . GLN A 1 239 ? 9.092 -13.018 6.450 1.00 79.38 239 GLN A O 1
ATOM 1826 N N . ASN A 1 240 ? 10.310 -14.657 7.380 1.00 74.88 240 ASN A N 1
ATOM 1827 C CA . ASN A 1 240 ? 10.081 -14.250 8.774 1.00 74.88 240 ASN A CA 1
ATOM 1828 C C . ASN A 1 240 ? 8.584 -14.062 9.121 1.00 74.88 240 ASN A C 1
ATOM 1830 O O . ASN A 1 240 ? 8.206 -13.013 9.635 1.00 74.88 240 ASN A O 1
ATOM 1834 N N . HIS A 1 241 ? 7.743 -15.060 8.813 1.00 80.88 241 HIS A N 1
ATOM 1835 C CA . HIS A 1 241 ? 6.279 -15.059 9.034 1.00 80.88 241 HIS A CA 1
ATOM 1836 C C . HIS A 1 241 ? 5.466 -14.035 8.225 1.00 80.88 241 HIS A C 1
ATOM 1838 O O . HIS A 1 241 ? 4.259 -13.933 8.415 1.00 80.88 241 HIS A O 1
ATOM 1844 N N . VAL A 1 242 ? 6.097 -13.323 7.291 1.00 84.56 242 VAL A N 1
ATOM 1845 C CA . VAL A 1 242 ? 5.409 -12.471 6.318 1.00 84.56 242 VAL A CA 1
ATOM 1846 C C . VAL A 1 242 ? 5.420 -13.181 4.969 1.00 84.56 242 VAL A C 1
ATOM 1848 O O . VAL A 1 242 ? 6.487 -13.567 4.482 1.00 84.56 242 VAL A O 1
ATOM 1851 N N . THR A 1 243 ? 4.242 -13.356 4.377 1.00 87.25 243 THR A N 1
ATOM 1852 C CA . THR A 1 243 ? 4.082 -13.869 3.013 1.00 87.25 243 THR A CA 1
ATOM 1853 C C . THR A 1 243 ? 3.851 -12.694 2.075 1.00 87.25 243 THR A C 1
ATOM 1855 O O . THR A 1 243 ? 2.975 -11.866 2.311 1.00 87.25 243 THR A O 1
ATOM 1858 N N . LEU A 1 244 ? 4.651 -12.611 1.018 1.00 89.19 244 LEU A N 1
ATOM 1859 C CA . LEU A 1 244 ? 4.581 -11.562 0.012 1.00 89.19 244 LEU A CA 1
ATOM 1860 C C . LEU A 1 244 ? 4.098 -12.164 -1.307 1.00 89.19 244 LEU A C 1
ATOM 1862 O O . LEU A 1 244 ? 4.584 -13.209 -1.746 1.00 89.19 244 LEU A O 1
ATOM 1866 N N . HIS A 1 245 ? 3.127 -11.491 -1.919 1.00 90.31 245 HIS A N 1
ATOM 1867 C CA . HIS A 1 245 ? 2.534 -11.859 -3.199 1.00 90.31 245 HIS A CA 1
ATOM 1868 C C . HIS A 1 245 ? 2.795 -10.724 -4.189 1.00 90.31 245 HIS A C 1
ATOM 1870 O O . HIS A 1 245 ? 2.324 -9.606 -3.991 1.00 90.31 245 HIS A O 1
ATOM 1876 N N . LEU A 1 246 ? 3.533 -11.007 -5.260 1.00 89.44 246 LEU A N 1
ATOM 1877 C CA . LEU A 1 246 ? 3.790 -10.062 -6.340 1.00 89.44 246 LEU A CA 1
ATOM 1878 C C . LEU A 1 246 ? 2.981 -10.454 -7.570 1.00 89.44 246 LEU A C 1
ATOM 1880 O O . LEU A 1 246 ? 3.097 -11.574 -8.065 1.00 89.44 246 LEU A O 1
ATOM 1884 N N . SER A 1 247 ? 2.209 -9.500 -8.082 1.00 88.94 247 SER A N 1
ATOM 1885 C CA . SER A 1 247 ? 1.518 -9.599 -9.364 1.00 88.94 247 SER A CA 1
ATOM 1886 C C . SER A 1 247 ? 2.029 -8.496 -10.293 1.00 88.94 247 SER A C 1
ATOM 1888 O O . SER A 1 247 ? 1.865 -7.316 -9.967 1.00 88.94 247 SER A O 1
ATOM 1890 N N . PRO A 1 248 ? 2.664 -8.819 -11.431 1.00 87.00 248 PRO A N 1
ATOM 1891 C CA . PRO A 1 248 ? 3.103 -7.811 -12.376 1.00 87.00 248 PRO A CA 1
ATOM 1892 C C . PRO A 1 248 ? 1.907 -7.159 -13.077 1.00 87.00 248 PRO A C 1
ATOM 1894 O O . PRO A 1 248 ? 0.963 -7.823 -13.508 1.00 87.00 248 PRO A O 1
ATOM 1897 N N . VAL A 1 249 ? 1.978 -5.841 -13.258 1.00 85.75 249 VAL A N 1
ATOM 1898 C CA . VAL A 1 249 ? 0.941 -5.075 -13.958 1.00 85.75 249 VAL A CA 1
ATOM 1899 C C . VAL A 1 249 ? 1.243 -5.015 -15.456 1.00 85.75 249 VAL A C 1
ATOM 1901 O O . VAL A 1 249 ? 2.355 -4.686 -15.874 1.00 85.75 249 VAL A O 1
ATOM 1904 N N . LEU A 1 250 ? 0.223 -5.279 -16.276 1.00 86.38 250 LEU A N 1
ATOM 1905 C CA . LEU A 1 250 ? 0.240 -4.959 -17.703 1.00 86.38 250 LEU A CA 1
ATOM 1906 C C . LEU A 1 250 ? -0.110 -3.477 -17.884 1.00 86.38 250 LEU A C 1
ATOM 1908 O O . LEU A 1 250 ? -1.269 -3.076 -17.781 1.00 86.38 250 LEU A O 1
ATOM 1912 N N . VAL A 1 251 ? 0.904 -2.657 -18.140 1.00 86.19 251 VAL A N 1
ATOM 1913 C CA . VAL A 1 251 ? 0.795 -1.199 -18.217 1.00 86.19 251 VAL A CA 1
ATOM 1914 C C . VAL A 1 251 ? 0.175 -0.789 -19.549 1.00 86.19 251 VAL A C 1
ATOM 1916 O O . VAL A 1 251 ? 0.632 -1.206 -20.612 1.00 86.19 251 VAL A O 1
ATOM 1919 N N . CYS A 1 252 ? -0.861 0.051 -19.509 1.00 86.00 252 CYS A N 1
ATOM 1920 C CA . CYS A 1 252 ? -1.453 0.626 -20.715 1.00 86.00 252 CYS A CA 1
ATOM 1921 C C . CYS A 1 252 ? -0.465 1.584 -21.392 1.00 86.00 252 CYS A C 1
ATOM 1923 O O . CYS A 1 252 ? -0.011 2.549 -20.782 1.00 86.00 252 CYS A O 1
ATOM 1925 N N . LYS A 1 253 ? -0.175 1.355 -22.677 1.00 82.44 253 LYS A N 1
ATOM 1926 C CA . LYS A 1 253 ? 0.763 2.177 -23.461 1.00 82.44 253 LYS A CA 1
ATOM 1927 C C . LYS A 1 253 ? 0.251 3.598 -23.711 1.00 82.44 253 LYS A C 1
ATOM 1929 O O . LYS A 1 253 ? 1.043 4.495 -23.976 1.00 82.44 253 LYS A O 1
ATOM 1934 N N . ARG A 1 254 ? -1.072 3.795 -23.705 1.00 83.56 254 ARG A N 1
ATOM 1935 C CA . ARG A 1 254 ? -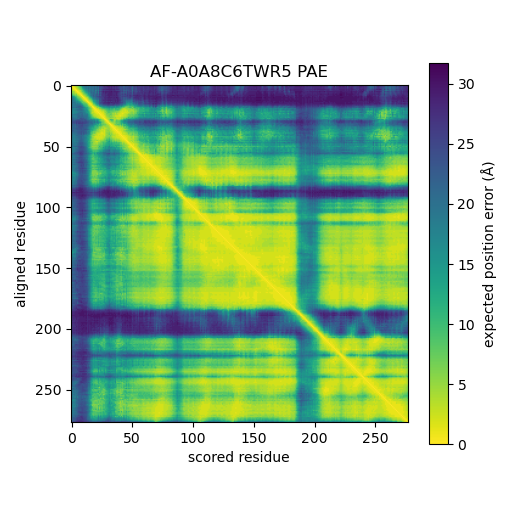1.741 5.072 -24.014 1.00 83.56 254 ARG A CA 1
ATOM 1936 C C . ARG A 1 254 ? -2.950 5.276 -23.092 1.00 83.56 254 ARG A C 1
ATOM 1938 O O . ARG A 1 254 ? -4.085 5.073 -23.527 1.00 83.56 254 ARG A O 1
ATOM 1945 N N . PRO A 1 255 ? -2.736 5.605 -21.808 1.00 79.44 255 PRO A N 1
ATOM 1946 C CA . PRO A 1 255 ? -3.834 5.787 -20.870 1.00 79.44 255 PRO A CA 1
ATOM 1947 C C . PRO A 1 255 ? -4.634 7.056 -21.198 1.00 79.44 255 PRO A C 1
ATOM 1949 O O . PRO A 1 255 ? -4.059 8.102 -21.479 1.00 79.44 255 PRO A O 1
ATOM 1952 N N . ILE A 1 256 ? -5.966 6.971 -21.120 1.00 78.75 256 ILE A N 1
ATOM 1953 C CA . ILE A 1 256 ? -6.859 8.140 -21.243 1.00 78.75 256 ILE A CA 1
ATOM 1954 C C . ILE A 1 256 ? -6.879 8.930 -19.924 1.00 78.75 256 ILE A C 1
ATOM 1956 O O . ILE A 1 256 ? -6.895 10.157 -19.923 1.00 78.75 256 ILE A O 1
ATOM 1960 N N . ARG A 1 257 ? -6.877 8.220 -18.788 1.00 77.50 257 ARG A N 1
ATOM 1961 C CA . ARG A 1 257 ? -6.877 8.776 -17.429 1.00 77.50 257 ARG A CA 1
ATOM 1962 C C . ARG A 1 257 ? -6.257 7.764 -16.464 1.00 77.50 257 ARG A C 1
ATOM 1964 O O . ARG A 1 257 ? -6.526 6.574 -16.586 1.00 77.50 257 ARG A O 1
ATOM 1971 N N . THR A 1 258 ? -5.458 8.238 -15.509 1.00 74.62 258 THR A N 1
ATOM 1972 C CA . THR A 1 258 ? -4.811 7.411 -14.463 1.00 74.62 258 THR A CA 1
ATOM 1973 C C . THR A 1 258 ? -5.204 7.817 -13.037 1.00 74.62 258 THR A C 1
ATOM 1975 O O . THR A 1 258 ? -4.812 7.180 -12.065 1.00 74.62 258 THR A O 1
ATOM 1978 N N . VAL A 1 259 ? -5.995 8.881 -12.895 1.00 77.81 259 VAL A N 1
ATOM 1979 C CA . VAL A 1 259 ? -6.509 9.366 -11.605 1.00 77.81 259 VAL A CA 1
ATOM 1980 C C . VAL A 1 259 ? -7.486 8.351 -11.020 1.00 77.81 259 VAL A C 1
ATOM 1982 O O . VAL A 1 259 ? -8.388 7.912 -11.732 1.00 77.81 259 VAL A O 1
ATOM 1985 N N . GLY A 1 260 ? -7.320 8.032 -9.734 1.00 80.69 260 GLY A N 1
ATOM 1986 C CA . GLY A 1 260 ? -8.126 7.035 -9.022 1.00 80.69 260 GLY A CA 1
ATOM 1987 C C . GLY A 1 260 ? -7.746 5.585 -9.337 1.00 80.69 260 GLY A C 1
ATOM 1988 O O . GLY A 1 260 ? -8.450 4.669 -8.928 1.00 80.69 260 GLY A O 1
ATOM 1989 N N . LEU A 1 261 ? -6.652 5.349 -10.079 1.00 81.25 261 LEU A N 1
ATOM 1990 C CA . LEU A 1 261 ? -6.210 3.986 -10.382 1.00 81.25 261 LEU A CA 1
ATOM 1991 C C . LEU A 1 261 ? -5.777 3.230 -9.115 1.00 81.25 261 LEU A C 1
ATOM 1993 O O . LEU A 1 261 ? -6.077 2.047 -9.019 1.00 81.25 261 LEU A O 1
ATOM 1997 N N . GLY A 1 262 ? -5.124 3.910 -8.163 1.00 80.19 262 GLY A N 1
ATOM 1998 C CA . GLY A 1 262 ? -4.770 3.345 -6.852 1.00 80.19 262 GLY A CA 1
ATOM 1999 C C . GLY A 1 262 ? -6.009 2.852 -6.108 1.00 80.19 262 GLY A C 1
ATOM 2000 O O . GLY A 1 262 ? -6.151 1.651 -5.902 1.00 80.19 262 GLY A O 1
ATOM 2001 N N . ASP A 1 263 ? -6.979 3.743 -5.891 1.00 83.12 263 ASP A N 1
ATOM 2002 C CA . ASP A 1 263 ? -8.266 3.423 -5.259 1.00 83.12 263 ASP A CA 1
ATOM 2003 C C . ASP A 1 263 ? -8.970 2.223 -5.921 1.00 83.12 263 ASP A C 1
ATOM 2005 O O . ASP A 1 263 ? -9.514 1.350 -5.244 1.00 83.12 263 ASP A O 1
ATOM 2009 N N . ALA A 1 264 ? -8.951 2.150 -7.258 1.00 83.69 264 ALA A N 1
ATOM 2010 C CA . ALA A 1 264 ? -9.553 1.046 -8.002 1.00 83.69 264 ALA A CA 1
ATOM 2011 C C . ALA A 1 264 ? -8.787 -0.279 -7.837 1.00 83.69 264 ALA A C 1
ATOM 2013 O O . ALA A 1 264 ? -9.410 -1.344 -7.805 1.00 83.69 264 ALA A O 1
ATOM 2014 N N . ILE A 1 265 ? -7.454 -0.238 -7.746 1.00 82.06 265 ILE A N 1
ATOM 2015 C CA . ILE A 1 265 ? -6.622 -1.413 -7.450 1.00 82.06 265 ILE A CA 1
ATOM 2016 C C . ILE A 1 265 ? -6.925 -1.904 -6.034 1.00 82.06 265 ILE A C 1
ATOM 2018 O O . ILE A 1 265 ? -7.233 -3.084 -5.868 1.00 82.06 265 ILE A O 1
ATOM 2022 N N . THR A 1 266 ? -6.920 -1.005 -5.048 1.00 85.56 266 THR A N 1
ATOM 2023 C CA . THR A 1 266 ? -7.232 -1.317 -3.649 1.00 85.56 266 THR A CA 1
ATOM 2024 C C . THR A 1 266 ? -8.623 -1.925 -3.509 1.00 85.56 266 THR A C 1
ATOM 2026 O O . THR A 1 266 ? -8.768 -2.997 -2.924 1.00 85.56 266 THR A O 1
ATOM 2029 N N . ALA A 1 267 ? -9.649 -1.308 -4.101 1.00 84.31 267 ALA A N 1
ATOM 2030 C CA . ALA A 1 267 ? -11.018 -1.815 -4.025 1.00 84.31 267 ALA A CA 1
ATOM 2031 C C . ALA A 1 267 ? -11.151 -3.232 -4.607 1.00 84.31 267 ALA A C 1
ATOM 2033 O O . ALA A 1 267 ? -11.808 -4.083 -4.008 1.00 84.31 267 ALA A O 1
ATOM 2034 N N . ASN A 1 268 ? -10.497 -3.513 -5.741 1.00 86.31 268 ASN A N 1
ATOM 2035 C CA . ASN A 1 268 ? -10.465 -4.866 -6.299 1.00 86.31 268 ASN A CA 1
ATOM 2036 C C . ASN A 1 268 ? -9.695 -5.833 -5.392 1.00 86.31 268 ASN A C 1
ATOM 2038 O O . ASN A 1 268 ? -10.164 -6.942 -5.164 1.00 86.31 268 ASN A O 1
ATOM 2042 N N . GLY A 1 269 ? -8.544 -5.426 -4.853 1.00 85.94 269 GLY A N 1
ATOM 2043 C CA . GLY A 1 269 ? -7.771 -6.249 -3.921 1.00 85.94 269 GLY A CA 1
ATOM 2044 C C . GLY A 1 269 ? -8.596 -6.667 -2.705 1.00 85.94 269 GLY A C 1
ATOM 2045 O O . GLY A 1 269 ? -8.636 -7.848 -2.370 1.00 85.94 269 GLY A O 1
ATOM 2046 N N . LEU A 1 270 ? -9.323 -5.723 -2.104 1.00 86.88 270 LEU A N 1
ATOM 2047 C CA . LEU A 1 270 ? -10.209 -5.975 -0.967 1.00 86.88 270 LEU A CA 1
ATOM 2048 C C . LEU A 1 270 ? -11.400 -6.867 -1.329 1.00 86.88 270 LEU A C 1
ATOM 2050 O O . LEU A 1 270 ? -11.739 -7.749 -0.551 1.00 86.88 270 LEU A O 1
ATOM 2054 N N . LEU A 1 271 ? -12.005 -6.687 -2.509 1.00 87.44 271 LEU A N 1
ATOM 2055 C CA . LEU A 1 271 ? -13.130 -7.513 -2.968 1.00 87.44 271 LEU A CA 1
ATOM 2056 C C . LEU A 1 271 ? -12.770 -9.003 -3.072 1.00 87.44 271 LEU A C 1
ATOM 2058 O O . LEU A 1 271 ? -13.623 -9.858 -2.852 1.00 87.44 271 LEU A O 1
ATOM 2062 N N . PHE A 1 272 ? -11.517 -9.308 -3.416 1.00 88.12 272 PHE A N 1
ATOM 2063 C CA . PHE A 1 272 ? -10.995 -10.675 -3.503 1.00 88.12 272 PHE A CA 1
ATOM 2064 C C . PHE A 1 272 ? -10.213 -11.106 -2.254 1.00 88.12 272 PHE A C 1
ATOM 2066 O O . PHE A 1 272 ? -9.548 -12.140 -2.284 1.00 88.12 272 PHE A O 1
ATOM 2073 N N . SER A 1 273 ? -10.270 -10.321 -1.177 1.00 85.81 273 SER A N 1
ATOM 2074 C CA . SER A 1 273 ? -9.643 -10.652 0.099 1.00 85.81 273 SER A CA 1
ATOM 2075 C C . SER A 1 273 ? -10.675 -11.191 1.079 1.00 85.81 273 SER A C 1
ATOM 2077 O O . SER A 1 273 ? -11.789 -10.681 1.175 1.00 85.81 273 SER A O 1
ATOM 2079 N N . GLU A 1 274 ? -10.268 -12.182 1.865 1.00 86.25 274 GLU A N 1
ATOM 2080 C CA . GLU A 1 274 ? -11.016 -12.650 3.024 1.00 86.25 274 GLU A CA 1
ATOM 2081 C C . GLU A 1 274 ? -10.258 -12.256 4.293 1.00 86.25 274 GLU A C 1
ATOM 2083 O O . GLU A 1 274 ? -9.048 -12.469 4.404 1.00 86.25 274 GLU A O 1
ATOM 2088 N N . ILE A 1 275 ? -10.962 -11.642 5.244 1.00 79.50 275 ILE A N 1
ATOM 2089 C CA . ILE A 1 275 ? -10.393 -11.286 6.543 1.00 79.50 275 ILE A CA 1
ATOM 2090 C C . ILE A 1 275 ? -10.768 -12.388 7.521 1.00 79.50 275 ILE A C 1
ATOM 2092 O O . ILE A 1 275 ? -11.930 -12.523 7.901 1.00 79.50 275 ILE A O 1
ATOM 2096 N N . LEU A 1 276 ? -9.768 -13.172 7.915 1.00 75.75 276 LEU A N 1
ATOM 2097 C CA . LEU A 1 276 ? -9.941 -14.234 8.895 1.00 75.75 276 LEU A CA 1
ATOM 2098 C C . LEU A 1 276 ? -9.979 -13.650 10.326 1.00 75.75 276 LEU A C 1
ATOM 2100 O O . LEU A 1 276 ? -9.230 -12.707 10.611 1.00 75.75 276 LEU A O 1
ATOM 2104 N N . PRO A 1 277 ? -10.846 -14.180 11.211 1.00 55.03 277 PRO A N 1
ATOM 2105 C CA . PRO A 1 277 ? -10.954 -13.753 12.606 1.00 55.03 277 PRO A CA 1
ATOM 2106 C C . PRO A 1 277 ? -9.729 -14.103 13.466 1.00 55.03 277 PRO A C 1
ATOM 2108 O O . PRO A 1 277 ? -8.971 -15.037 13.129 1.00 55.03 277 PRO A O 1
#

Solvent-accessible surface area (backbone atoms only — not comparable to full-atom values): 17614 Å² total; per-residue (Å²): 138,83,89,79,85,84,80,85,87,75,99,68,93,74,86,71,94,59,83,58,72,49,72,48,77,44,66,57,49,71,94,85,56,100,72,66,40,92,54,64,50,72,50,76,53,66,79,40,68,74,62,28,65,61,70,83,43,70,67,57,58,53,46,48,68,75,62,64,59,82,60,45,81,46,65,60,70,49,51,43,64,89,68,71,73,66,84,93,53,92,64,59,65,68,56,58,52,37,55,54,44,74,70,52,92,50,52,28,36,38,43,58,61,88,69,87,54,48,67,59,52,34,50,44,58,72,57,44,52,81,62,40,74,41,79,42,69,55,74,69,51,51,44,48,50,19,42,39,67,73,41,66,67,39,88,63,50,59,88,77,57,32,80,54,34,35,59,31,57,20,55,52,50,51,38,53,53,52,49,55,48,55,57,55,69,76,38,95,68,88,78,74,80,73,83,76,84,80,82,70,79,52,82,87,61,94,55,91,61,50,41,78,60,62,52,55,54,32,37,73,50,100,87,42,76,48,68,68,39,78,70,51,49,66,49,72,53,74,58,94,87,43,70,48,79,45,70,76,61,71,42,62,76,77,70,93,75,69,85,65,48,65,61,52,50,51,53,52,53,54,73,76,51,77,87,79,134

Sequence (277 aa):
LLSVGLGRGSSSRYSSIGSKVLIYLYPQVSSGASVVAPQANRFIFSHDEANAQMKLSESLVQSLENFDPKLLVLSGFHMMEGLQPESGLTRSEPALLVALLSQLSVPVHLELASMTDPEFMRHIAHKVFPLVSSLGLNEQELLFLSRAVGGPHSDLSWTEVGVSSPAAVGVASDVLRWFCRALTRGVHGGRSAHGERSSLRSRSRARPGVELRAPLTFSINESHALTLDPDRPITVWQQNHVTLHLSPVLVCKRPIRTVGLGDAITANGLLFSEILP

pLDDT: mean 73.35, std 19.75, range [18.27, 94.25]

Radius of gyration: 20.88 Å; Cα contacts (8 Å, |Δi|>4): 317; chains: 1; bounding box: 50×48×50 Å

Nearest PDB structures (foldseek):
  5ccf-assembly1_A  TM=7.563E-01  e=2.168E-17  Mus musculus
  5o0j-assembly1_A  TM=7.178E-01  e=3.647E-05  Pyrococcus horikoshii OT3
  5o0i-assembly1_A  TM=6.950E-01  e=5.547E-05  Pyrococcus horikoshii OT3
  1ua4-assembly1_A  TM=6.138E-01  e=2.004E-05  Pyrococcus furiosus
  1l2l-assembly1_A  TM=6.562E-01  e=2.336E-04  Pyrococcus horikoshii

Foldseek 3Di:
DDDDDDDDDDDDDDPPPDFDKDKAWDAQDDPDDPDGDNHTDIDIDGPGPPLLVVDPDPVVVVCCVVVVDQEAEDESPLSVPPDDPDPDDPCPVLVVLLVVLVPDPHAYEYEYDDHDDLVSLVSCLVRPVLSHPHYFDDLVVLLSNCLSNVHPPVVDDCVVQPCQDLVVLLRSLRSVVRSVVVSQVVDPDDDQFDDDDDPPQDDDDDDPFWAFSHDQWHANDPVDIDGADPRRQWDWDDDPSHIDTDHTDGHGPDDPDCPCVSVVVVVVVVVPGDDDD